Protein AF-A0A6C0E6N5-F1 (afdb_monomer_lite)

Structure (mmCIF, N/CA/C/O backbone):
data_AF-A0A6C0E6N5-F1
#
_entry.id   AF-A0A6C0E6N5-F1
#
loop_
_atom_site.group_PDB
_atom_site.id
_atom_site.type_symbol
_atom_site.label_atom_id
_atom_site.label_alt_id
_atom_site.label_comp_id
_atom_site.label_asym_id
_atom_site.label_entity_id
_atom_site.label_seq_id
_atom_site.pdbx_PDB_ins_code
_atom_site.Cartn_x
_atom_site.Cartn_y
_atom_site.Cartn_z
_atom_site.occupancy
_atom_site.B_iso_or_equiv
_atom_site.auth_seq_id
_atom_site.auth_comp_id
_atom_site.auth_asym_id
_atom_site.auth_atom_id
_atom_site.pdbx_PDB_model_num
ATOM 1 N N . MET A 1 1 ? 7.450 14.467 -13.649 1.00 91.88 1 MET A N 1
ATOM 2 C CA . MET A 1 1 ? 7.592 13.680 -14.887 1.00 91.88 1 MET A CA 1
ATOM 3 C C . MET A 1 1 ? 8.545 12.524 -14.657 1.00 91.88 1 MET A C 1
ATOM 5 O O . MET A 1 1 ? 9.456 12.614 -13.826 1.00 91.88 1 MET A O 1
ATOM 9 N N . GLY A 1 2 ? 8.283 11.429 -15.349 1.00 95.44 2 GLY A N 1
ATOM 10 C CA . GLY A 1 2 ? 9.101 10.236 -15.361 1.00 95.44 2 GLY A CA 1
ATOM 11 C C . GLY A 1 2 ? 9.007 9.515 -16.697 1.00 95.44 2 GLY A C 1
ATOM 12 O O . GLY A 1 2 ? 8.405 10.000 -17.654 1.00 95.44 2 GLY A O 1
ATOM 13 N N . SER A 1 3 ? 9.595 8.329 -16.735 1.00 96.88 3 SER A N 1
ATOM 14 C CA . SER A 1 3 ? 9.685 7.514 -17.940 1.00 96.88 3 SER A CA 1
ATOM 15 C C . SER A 1 3 ? 9.439 6.041 -17.615 1.00 96.88 3 SER A C 1
ATOM 17 O O . SER A 1 3 ? 9.814 5.567 -16.535 1.00 96.88 3 SER A O 1
ATOM 19 N N . ILE A 1 4 ? 8.846 5.315 -18.563 1.00 97.44 4 ILE A N 1
ATOM 20 C CA . ILE A 1 4 ? 8.740 3.854 -18.556 1.00 97.44 4 ILE A CA 1
ATOM 21 C C . ILE A 1 4 ? 9.798 3.297 -19.503 1.00 97.44 4 ILE A C 1
ATOM 23 O O . ILE A 1 4 ? 9.980 3.796 -20.614 1.00 97.44 4 ILE A O 1
ATOM 27 N N . TYR A 1 5 ? 10.510 2.267 -19.065 1.00 97.88 5 TYR A N 1
ATOM 28 C CA . TYR A 1 5 ? 11.611 1.670 -19.808 1.00 97.88 5 TYR A CA 1
ATOM 29 C C . TYR A 1 5 ? 11.515 0.148 -19.831 1.00 97.88 5 TYR A C 1
ATOM 31 O O . TYR A 1 5 ? 10.908 -0.468 -18.952 1.00 97.88 5 TYR A O 1
ATOM 39 N N . LYS A 1 6 ? 12.159 -0.449 -20.831 1.00 98.19 6 LYS A N 1
ATOM 40 C CA . LYS A 1 6 ? 12.291 -1.890 -21.023 1.00 98.19 6 LYS A CA 1
ATOM 41 C C . LYS A 1 6 ? 13.767 -2.269 -21.003 1.00 98.19 6 LYS A C 1
ATOM 43 O O . LYS A 1 6 ? 14.591 -1.592 -21.611 1.00 98.19 6 LYS A O 1
ATOM 48 N N . LEU A 1 7 ? 14.092 -3.350 -20.308 1.00 98.19 7 LEU A N 1
ATOM 49 C CA . LEU A 1 7 ? 15.395 -4.002 -20.366 1.00 98.19 7 LEU A CA 1
ATOM 50 C C . LEU A 1 7 ? 15.213 -5.355 -21.036 1.00 98.19 7 LEU A C 1
ATOM 52 O O . LEU A 1 7 ? 14.330 -6.105 -20.626 1.00 98.19 7 LEU A O 1
ATOM 56 N N . THR A 1 8 ? 16.043 -5.689 -22.016 1.00 98.31 8 THR A N 1
ATOM 57 C CA . THR A 1 8 ? 15.956 -6.967 -22.737 1.00 98.31 8 THR A CA 1
ATOM 58 C C . THR A 1 8 ? 17.277 -7.714 -22.632 1.00 98.31 8 THR A C 1
ATOM 60 O O . THR A 1 8 ? 18.327 -7.142 -22.912 1.00 98.31 8 THR A O 1
ATOM 63 N N . CYS A 1 9 ? 17.227 -8.988 -22.238 1.00 97.94 9 CYS A N 1
ATOM 64 C CA . CYS A 1 9 ? 18.382 -9.886 -22.202 1.00 97.94 9 CYS A CA 1
ATOM 65 C C . CYS A 1 9 ? 17.924 -11.337 -22.389 1.00 97.94 9 CYS A C 1
ATOM 67 O O . CYS A 1 9 ? 16.918 -11.747 -21.805 1.00 97.94 9 CYS A O 1
ATOM 69 N N . ALA A 1 10 ? 18.657 -12.113 -23.194 1.00 95.44 10 ALA A N 1
ATOM 70 C CA . ALA A 1 10 ? 18.389 -13.533 -23.449 1.00 95.44 10 ALA A CA 1
ATOM 71 C C . ALA A 1 10 ? 16.922 -13.833 -23.845 1.00 95.44 10 ALA A C 1
ATOM 73 O O . ALA A 1 10 ? 16.305 -14.769 -23.338 1.00 95.44 10 ALA A O 1
ATOM 74 N N . GLY A 1 11 ? 16.337 -12.996 -24.714 1.00 95.38 11 GLY A N 1
ATOM 75 C CA . GLY A 1 11 ? 14.965 -13.161 -25.219 1.00 95.38 11 GLY A CA 1
ATOM 76 C C . GLY A 1 11 ? 13.849 -12.864 -24.209 1.00 95.38 11 GLY A C 1
ATOM 77 O O . GLY A 1 11 ? 12.680 -13.055 -24.525 1.00 95.38 11 GLY A O 1
ATOM 78 N N . ARG A 1 12 ? 14.194 -12.391 -23.007 1.00 97.25 12 ARG A N 1
ATOM 79 C CA . ARG A 1 12 ? 13.258 -12.009 -21.945 1.00 97.25 12 ARG A CA 1
ATOM 80 C C . ARG A 1 12 ? 13.377 -10.519 -21.655 1.00 97.25 12 ARG A C 1
ATOM 82 O O . ARG A 1 12 ? 14.451 -9.932 -21.813 1.00 97.25 12 ARG A O 1
ATOM 89 N N . SER A 1 13 ? 12.286 -9.919 -21.187 1.00 98.00 13 SER A N 1
ATOM 90 C CA . SER A 1 13 ? 12.241 -8.487 -20.891 1.00 98.00 13 SER A CA 1
ATOM 91 C C . SER A 1 13 ? 11.848 -8.183 -19.445 1.00 98.00 13 SER A C 1
ATOM 93 O O . SER A 1 13 ? 11.200 -8.977 -18.765 1.00 98.00 13 SER A O 1
ATOM 95 N N . TYR A 1 14 ? 12.266 -7.010 -18.979 1.00 97.12 14 TYR A N 1
ATOM 96 C CA . TYR A 1 14 ? 11.851 -6.358 -17.743 1.00 97.12 14 TYR A CA 1
ATOM 97 C C . TYR A 1 14 ? 11.282 -4.988 -18.094 1.00 97.12 14 TYR A C 1
ATOM 99 O O . TYR A 1 14 ? 11.918 -4.249 -18.837 1.00 97.12 14 TYR A O 1
ATOM 107 N N . VAL A 1 15 ? 10.152 -4.611 -17.515 1.00 97.12 15 VAL A N 1
ATOM 108 C CA . VAL A 1 15 ? 9.616 -3.249 -17.595 1.00 97.12 15 VAL A CA 1
ATOM 109 C C . VAL A 1 15 ? 9.767 -2.574 -16.240 1.00 97.12 15 VAL A C 1
ATOM 111 O O . VAL A 1 15 ? 9.485 -3.177 -15.203 1.00 97.12 15 VAL A O 1
ATOM 114 N N . GLY A 1 16 ? 10.220 -1.325 -16.246 1.00 94.94 16 GLY A N 1
ATOM 115 C CA . GLY A 1 16 ? 10.327 -0.511 -15.046 1.00 94.94 16 GLY A CA 1
ATOM 116 C C . GLY A 1 16 ? 9.940 0.940 -15.283 1.00 94.94 16 GLY A C 1
ATOM 117 O O . GLY A 1 16 ? 9.931 1.424 -16.411 1.00 94.94 16 GLY A O 1
ATOM 118 N N . GLN A 1 17 ? 9.695 1.658 -14.195 1.00 95.31 17 GLN A N 1
ATOM 119 C CA . GLN A 1 17 ? 9.532 3.112 -14.200 1.00 95.31 17 GLN A CA 1
ATOM 120 C C . GLN A 1 17 ? 10.690 3.842 -13.504 1.00 95.31 17 GLN A C 1
ATOM 122 O O . GLN A 1 17 ? 11.383 3.310 -12.624 1.00 95.31 17 GLN A O 1
ATOM 127 N N . THR A 1 18 ? 10.861 5.114 -13.844 1.00 94.94 18 THR A N 1
ATOM 128 C CA . THR A 1 18 ? 11.794 6.024 -13.178 1.00 94.94 18 THR A CA 1
ATOM 129 C C . THR A 1 18 ? 11.254 7.450 -13.170 1.00 94.94 18 THR A C 1
ATOM 131 O O . THR A 1 18 ? 10.447 7.815 -14.018 1.00 94.94 18 THR A O 1
ATOM 134 N N . ARG A 1 19 ? 11.714 8.270 -12.220 1.00 94.44 19 ARG A N 1
ATOM 135 C CA . ARG A 1 19 ? 11.522 9.725 -12.284 1.00 94.44 19 ARG A CA 1
ATOM 136 C C . ARG A 1 19 ? 12.659 10.332 -13.091 1.00 94.44 19 ARG A C 1
ATOM 138 O O . ARG A 1 19 ? 13.799 9.882 -12.984 1.00 94.44 19 ARG A O 1
ATOM 145 N N . ASP A 1 20 ? 12.380 11.397 -13.827 1.00 92.81 20 ASP A N 1
ATOM 146 C CA . ASP A 1 20 ? 13.425 12.040 -14.629 1.00 92.81 20 ASP A CA 1
ATOM 147 C C . ASP A 1 20 ? 14.458 12.747 -13.735 1.00 92.81 20 ASP A C 1
ATOM 149 O O . ASP A 1 20 ? 15.635 12.844 -14.089 1.00 92.81 20 ASP A O 1
ATOM 153 N N . THR A 1 21 ? 14.054 13.148 -12.524 1.00 93.50 21 THR A N 1
ATOM 154 C CA . THR A 1 21 ? 14.908 13.806 -11.528 1.00 93.50 21 THR A CA 1
ATOM 155 C C . THR A 1 21 ? 14.827 13.154 -10.142 1.00 93.50 21 THR A C 1
ATOM 157 O O . THR A 1 21 ? 13.811 12.581 -9.738 1.00 93.50 21 THR A O 1
ATOM 160 N N . LYS A 1 22 ? 15.923 13.252 -9.382 1.00 91.81 22 LYS A N 1
ATOM 161 C CA . LYS A 1 22 ? 16.009 12.913 -7.949 1.00 91.81 22 LYS A CA 1
ATOM 162 C C . LYS A 1 22 ? 16.607 14.098 -7.181 1.00 91.81 22 LYS A C 1
ATOM 164 O O . LYS A 1 22 ? 17.256 14.955 -7.770 1.00 91.81 22 LYS A O 1
ATOM 169 N N . MET A 1 23 ? 16.411 14.143 -5.863 1.00 90.69 23 MET A N 1
ATOM 170 C CA . MET A 1 23 ? 16.997 15.171 -4.991 1.00 90.69 23 MET A CA 1
ATOM 171 C C . MET A 1 23 ? 18.250 14.635 -4.295 1.00 90.69 23 MET A C 1
ATOM 173 O O . MET A 1 23 ? 18.218 13.548 -3.720 1.00 90.69 23 MET A O 1
ATOM 177 N N . LYS A 1 24 ? 19.341 15.406 -4.296 1.00 88.81 24 LYS A N 1
ATOM 178 C CA . LYS A 1 24 ? 20.569 15.114 -3.541 1.00 88.81 24 LYS A CA 1
ATOM 179 C C . LYS A 1 24 ? 21.048 16.388 -2.852 1.00 88.81 24 LYS A C 1
ATOM 181 O O . LYS A 1 24 ? 21.322 17.382 -3.515 1.00 88.81 24 LYS A O 1
ATOM 186 N N . GLY A 1 25 ? 21.098 16.381 -1.517 1.00 90.62 25 GLY A N 1
ATOM 187 C CA . GLY A 1 25 ? 21.491 17.560 -0.729 1.00 90.62 25 GLY A CA 1
ATOM 188 C C . GLY A 1 25 ? 20.607 18.790 -0.980 1.00 90.62 25 GLY A C 1
ATOM 189 O O . GLY A 1 25 ? 21.115 19.902 -1.070 1.00 90.62 25 GLY A O 1
ATOM 190 N N . GLY A 1 26 ? 19.302 18.587 -1.188 1.00 92.25 26 GLY A N 1
ATOM 191 C CA . GLY A 1 26 ? 18.353 19.666 -1.488 1.00 92.25 26 GLY A CA 1
ATOM 192 C C . GLY A 1 26 ? 18.392 20.194 -2.927 1.00 92.25 26 GLY A C 1
ATOM 193 O O . GLY A 1 26 ? 17.636 21.106 -3.243 1.00 92.25 26 GLY A O 1
ATOM 194 N N . ARG A 1 27 ? 19.217 19.625 -3.818 1.00 91.50 27 ARG A N 1
ATOM 195 C CA . ARG A 1 27 ? 19.289 20.019 -5.234 1.00 91.50 27 ARG A CA 1
ATOM 196 C C . ARG A 1 27 ? 18.761 18.911 -6.154 1.00 91.50 27 ARG A C 1
ATOM 198 O O . ARG A 1 27 ? 19.109 17.746 -5.929 1.00 91.50 27 ARG A O 1
ATOM 205 N N . PRO A 1 28 ? 17.950 19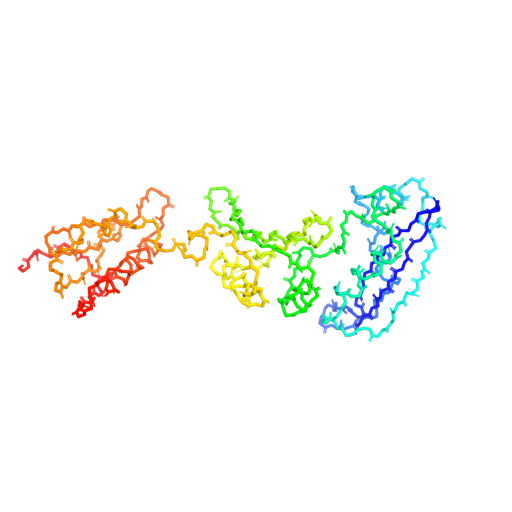.234 -7.177 1.00 93.25 28 PRO A N 1
ATOM 206 C CA . PRO A 1 28 ? 17.532 18.259 -8.175 1.00 93.25 28 PRO A CA 1
ATOM 207 C C . PRO A 1 28 ? 18.709 17.891 -9.085 1.00 93.25 28 PRO A C 1
ATOM 209 O O . PRO A 1 28 ? 19.509 18.748 -9.453 1.00 93.25 28 PRO A O 1
ATOM 212 N N . TYR A 1 29 ? 18.809 16.621 -9.465 1.00 93.75 29 TYR A N 1
ATOM 213 C CA . TYR A 1 29 ? 19.759 16.144 -10.468 1.00 93.75 29 TYR A CA 1
ATOM 214 C C . TYR A 1 29 ? 19.068 15.220 -11.472 1.00 93.75 29 TYR A C 1
ATOM 216 O O . TYR A 1 29 ? 18.091 14.541 -11.134 1.00 93.75 29 TYR A O 1
ATOM 224 N N . ALA A 1 30 ? 19.578 15.214 -12.706 1.00 93.69 30 ALA A N 1
ATOM 225 C CA . ALA A 1 30 ? 19.097 14.345 -13.772 1.00 93.69 30 ALA A CA 1
ATOM 226 C C . ALA A 1 30 ? 19.364 12.881 -13.411 1.00 93.69 30 ALA A C 1
ATOM 228 O O . ALA A 1 30 ? 20.489 12.507 -13.076 1.00 93.69 30 ALA A O 1
ATOM 229 N N . TYR A 1 31 ? 18.317 12.068 -13.451 1.00 94.69 31 TYR A N 1
ATOM 230 C CA . TYR A 1 31 ? 18.369 10.673 -13.049 1.00 94.69 31 TYR A CA 1
ATOM 231 C C . TYR A 1 31 ? 17.895 9.770 -14.189 1.00 94.69 31 TYR A C 1
ATOM 233 O O . TYR A 1 31 ? 18.710 9.069 -14.789 1.00 94.69 31 TYR A O 1
ATOM 241 N N . GLY A 1 32 ? 16.608 9.836 -14.537 1.00 95.19 32 GLY A N 1
ATOM 242 C CA . GLY A 1 32 ? 16.053 9.164 -15.710 1.00 95.19 32 GLY A CA 1
ATOM 243 C C . GLY A 1 32 ? 16.303 7.653 -15.750 1.00 95.19 32 GLY A C 1
ATOM 244 O O . GLY A 1 32 ? 16.461 6.987 -14.719 1.00 95.19 32 GLY A O 1
ATOM 245 N N . ILE A 1 33 ? 16.290 7.101 -16.965 1.00 96.75 33 ILE A N 1
ATOM 246 C CA . ILE A 1 33 ? 16.389 5.654 -17.215 1.00 96.75 33 ILE A CA 1
ATOM 247 C C . ILE A 1 33 ? 17.794 5.145 -16.911 1.00 96.75 33 ILE A C 1
ATOM 249 O O . ILE A 1 33 ? 17.935 4.169 -16.181 1.00 96.75 33 ILE A O 1
ATOM 253 N N . MET A 1 34 ? 18.832 5.841 -17.378 1.00 96.50 34 MET A N 1
ATOM 254 C CA . MET A 1 34 ? 20.218 5.419 -17.146 1.00 96.50 34 MET A CA 1
ATOM 255 C C . MET A 1 34 ? 20.599 5.463 -15.666 1.00 96.50 34 MET A C 1
ATOM 257 O O . MET A 1 34 ? 21.255 4.548 -15.177 1.00 96.50 34 MET A O 1
ATOM 261 N N . GLY A 1 35 ? 20.125 6.463 -14.915 1.00 95.69 35 GLY A N 1
ATOM 262 C CA . GLY A 1 35 ? 20.289 6.476 -13.464 1.00 95.69 35 GLY A CA 1
ATOM 263 C C . GLY A 1 35 ? 19.623 5.268 -12.804 1.00 95.69 35 GLY A C 1
ATOM 264 O O . GLY A 1 35 ? 20.210 4.645 -11.923 1.00 95.69 35 GLY A O 1
ATOM 265 N N . ARG A 1 36 ? 18.423 4.884 -13.261 1.00 95.69 36 ARG A N 1
ATOM 266 C CA . ARG A 1 36 ? 17.712 3.704 -12.746 1.00 95.69 36 ARG A CA 1
ATOM 267 C C . ARG A 1 36 ? 18.359 2.386 -13.130 1.00 95.69 36 ARG A C 1
ATOM 269 O O . ARG A 1 36 ? 18.363 1.472 -12.311 1.00 95.69 36 ARG A O 1
ATOM 276 N N . TRP A 1 37 ? 18.911 2.296 -14.329 1.00 96.50 37 TRP A N 1
ATOM 277 C CA . TRP A 1 37 ? 19.700 1.153 -14.754 1.00 96.50 37 TRP A CA 1
ATOM 278 C C . TRP A 1 37 ? 20.945 0.983 -13.877 1.00 96.50 37 TRP A C 1
ATOM 280 O O . TRP A 1 37 ? 21.159 -0.093 -13.327 1.00 96.50 37 TRP A O 1
ATOM 290 N N . ASN A 1 38 ? 21.686 2.065 -13.625 1.00 95.56 38 ASN A N 1
ATOM 291 C CA . ASN A 1 38 ? 22.855 2.036 -12.742 1.00 95.56 38 ASN A CA 1
ATOM 292 C C . ASN A 1 38 ? 22.500 1.622 -11.302 1.00 95.56 38 ASN A C 1
ATOM 294 O O . ASN A 1 38 ? 23.261 0.887 -10.670 1.00 95.56 38 ASN A O 1
ATOM 298 N N . ASP A 1 39 ? 21.337 2.036 -10.781 1.00 93.94 39 ASP A N 1
ATOM 299 C CA . ASP A 1 39 ? 20.828 1.555 -9.488 1.00 93.94 39 ASP A CA 1
ATOM 300 C C . ASP A 1 39 ? 20.628 0.020 -9.504 1.00 93.94 39 ASP A C 1
ATOM 302 O O . ASP A 1 39 ? 21.022 -0.652 -8.554 1.00 93.94 39 ASP A O 1
ATOM 306 N N . HIS A 1 40 ? 20.063 -0.558 -10.574 1.00 94.31 40 HIS A N 1
ATOM 307 C CA . HIS A 1 40 ? 19.891 -2.019 -10.696 1.00 94.31 40 HIS A CA 1
ATOM 308 C C . HIS A 1 40 ? 21.223 -2.767 -10.772 1.00 94.31 40 HIS A C 1
ATOM 310 O O . HIS A 1 40 ? 21.378 -3.798 -10.120 1.00 94.31 40 HIS A O 1
ATOM 316 N N . VAL A 1 41 ? 22.182 -2.239 -11.536 1.00 95.38 41 VAL A N 1
ATOM 317 C CA . VAL A 1 41 ? 23.513 -2.844 -11.699 1.00 95.38 41 VAL A CA 1
ATOM 318 C C . VAL A 1 41 ? 24.321 -2.775 -10.402 1.00 95.38 41 VAL A C 1
ATOM 320 O O . VAL A 1 41 ? 24.960 -3.748 -10.018 1.00 95.38 41 VAL A O 1
ATOM 323 N N . SER A 1 42 ? 24.285 -1.639 -9.700 1.00 92.19 42 SER A N 1
ATOM 324 C CA . SER A 1 42 ? 25.042 -1.451 -8.453 1.00 92.19 42 SER A CA 1
ATOM 325 C C . SER A 1 42 ? 24.436 -2.185 -7.255 1.00 92.19 42 SER A C 1
ATOM 327 O O . SER A 1 42 ? 25.158 -2.546 -6.328 1.00 92.19 42 SER A O 1
ATOM 329 N N . CYS A 1 43 ? 23.122 -2.421 -7.264 1.00 84.00 43 CYS A N 1
ATOM 330 C CA . CYS A 1 43 ? 22.388 -3.040 -6.164 1.00 84.00 43 CYS A CA 1
ATOM 331 C C . CYS A 1 43 ? 21.734 -4.349 -6.610 1.00 84.00 43 CYS A C 1
ATOM 333 O O . CYS A 1 43 ? 20.508 -4.508 -6.540 1.00 84.00 43 CYS A O 1
ATOM 335 N N . VAL A 1 44 ? 22.553 -5.298 -7.066 1.00 81.19 44 VAL A N 1
ATOM 336 C CA . VAL A 1 44 ? 22.035 -6.592 -7.504 1.00 81.19 44 VAL A CA 1
ATOM 337 C C . VAL A 1 44 ? 21.353 -7.309 -6.339 1.00 81.19 44 VAL A C 1
ATOM 339 O O . VAL A 1 44 ? 21.929 -7.525 -5.275 1.00 81.19 44 VAL A O 1
ATOM 342 N N . SER A 1 45 ? 20.089 -7.666 -6.545 1.00 77.06 45 SER A N 1
ATOM 343 C CA . SER A 1 45 ? 19.226 -8.311 -5.554 1.00 77.06 45 SER A CA 1
ATOM 344 C C . SER A 1 45 ? 18.862 -9.730 -5.994 1.00 77.06 45 SER A C 1
ATOM 346 O O . SER A 1 45 ? 18.969 -10.061 -7.170 1.00 77.06 45 SER A O 1
ATOM 348 N N . GLY A 1 46 ? 18.329 -10.554 -5.083 1.00 80.06 46 GLY A N 1
ATOM 349 C CA . GLY A 1 46 ? 17.736 -11.869 -5.399 1.00 80.06 46 GLY A CA 1
ATOM 350 C C . GLY A 1 46 ? 16.409 -11.792 -6.181 1.00 80.06 46 GLY A C 1
ATOM 351 O O . GLY A 1 46 ? 15.442 -12.509 -5.902 1.00 80.06 46 GLY A O 1
ATOM 352 N N . THR A 1 47 ? 16.291 -10.842 -7.105 1.00 87.69 47 THR A N 1
ATOM 353 C CA . THR A 1 47 ? 15.173 -10.721 -8.046 1.00 87.69 47 THR A CA 1
ATOM 354 C C . THR A 1 47 ? 15.542 -11.371 -9.385 1.00 87.69 47 THR A C 1
ATOM 356 O O . THR A 1 47 ? 16.724 -11.438 -9.679 1.00 87.69 47 THR A O 1
ATOM 359 N N . PRO A 1 48 ? 14.585 -11.846 -10.211 1.00 92.25 48 PRO A N 1
ATOM 360 C CA . PRO A 1 48 ? 14.864 -12.410 -11.528 1.00 92.25 48 PRO A CA 1
ATOM 361 C C . PRO A 1 48 ? 15.734 -11.496 -12.383 1.00 92.25 48 PRO A C 1
ATOM 363 O O . PRO A 1 48 ? 16.691 -11.973 -12.973 1.00 92.25 48 PRO A O 1
ATOM 366 N N . LEU A 1 49 ? 15.453 -10.186 -12.384 1.00 95.06 49 LEU A N 1
ATOM 367 C CA . LEU A 1 49 ? 16.306 -9.210 -13.058 1.00 95.06 49 LEU A CA 1
ATOM 368 C C . LEU A 1 49 ? 17.723 -9.195 -12.466 1.00 95.06 49 LEU A C 1
ATOM 370 O O . LEU A 1 49 ? 18.687 -9.264 -13.214 1.00 95.06 49 LEU A O 1
ATOM 374 N N . GLY A 1 50 ? 17.861 -9.128 -11.138 1.00 95.12 50 GLY A N 1
ATOM 375 C CA . GLY A 1 50 ? 19.175 -9.119 -10.492 1.00 95.12 50 GLY A CA 1
ATOM 376 C C . GLY A 1 50 ? 19.986 -10.395 -10.746 1.00 95.12 50 GLY A C 1
ATOM 377 O O . GLY A 1 50 ? 21.163 -10.314 -11.078 1.00 95.12 50 GLY A O 1
ATOM 378 N N . LEU A 1 51 ? 19.345 -11.562 -10.676 1.00 94.00 51 LEU A N 1
ATOM 379 C CA . LEU A 1 51 ? 19.963 -12.846 -11.011 1.00 94.00 51 LEU A CA 1
ATOM 380 C C . LEU A 1 51 ? 20.396 -12.888 -12.482 1.00 94.00 51 LEU A C 1
ATOM 382 O O . LEU A 1 51 ? 21.509 -13.311 -12.763 1.00 94.00 51 LEU A O 1
ATOM 386 N N . ALA A 1 52 ? 19.577 -12.376 -13.404 1.00 96.31 52 ALA A N 1
ATOM 387 C CA . ALA A 1 52 ? 19.933 -12.301 -14.819 1.00 96.31 52 ALA A CA 1
ATOM 388 C C . ALA A 1 52 ? 21.098 -11.327 -15.088 1.00 96.31 52 ALA A C 1
ATOM 390 O O . ALA A 1 52 ? 21.947 -11.608 -15.928 1.00 96.31 52 ALA A O 1
ATOM 391 N N . ILE A 1 53 ? 21.186 -10.209 -14.354 1.00 97.25 53 ILE A N 1
ATOM 392 C CA . ILE A 1 53 ? 22.347 -9.299 -14.404 1.00 97.25 53 ILE A CA 1
ATOM 393 C C . ILE A 1 53 ? 23.609 -10.005 -13.895 1.00 97.25 53 ILE A C 1
ATOM 395 O O . ILE A 1 53 ? 24.670 -9.858 -14.494 1.00 97.25 53 ILE A O 1
ATOM 399 N N . GLN A 1 54 ? 23.504 -10.780 -12.812 1.00 96.62 54 GLN A N 1
ATOM 400 C CA . GLN A 1 54 ? 24.604 -11.603 -12.294 1.00 96.62 54 GLN A CA 1
ATOM 401 C C . GLN A 1 54 ? 25.045 -12.684 -13.285 1.00 96.62 54 GLN A C 1
ATOM 403 O O . GLN A 1 54 ? 26.239 -12.934 -13.416 1.00 96.62 54 GLN A O 1
ATOM 408 N N . GLU A 1 55 ? 24.092 -13.320 -13.962 1.00 96.75 55 GLU A N 1
ATOM 409 C CA . GLU A 1 55 ? 24.335 -14.435 -14.877 1.00 96.75 55 GLU A CA 1
ATOM 410 C C . GLU A 1 55 ? 24.930 -13.981 -16.215 1.00 96.75 55 GLU A C 1
ATOM 412 O O . GLU A 1 55 ? 25.882 -14.584 -16.704 1.00 96.75 55 GLU A O 1
ATOM 417 N N . HIS A 1 56 ? 24.382 -12.921 -16.814 1.00 96.88 56 HIS A N 1
ATOM 418 C CA . HIS A 1 56 ? 24.740 -12.494 -18.170 1.00 96.88 56 HIS A CA 1
ATOM 419 C C . HIS A 1 56 ? 25.661 -11.268 -18.211 1.00 96.88 56 HIS A C 1
ATOM 421 O O . HIS A 1 56 ? 26.249 -10.976 -19.250 1.00 96.88 56 HIS A O 1
ATOM 427 N N . GLY A 1 57 ? 25.809 -10.560 -17.090 1.00 97.25 57 GLY A N 1
ATOM 428 C CA . GLY A 1 57 ? 26.520 -9.289 -17.017 1.00 97.25 57 GLY A CA 1
ATOM 429 C C . GLY A 1 57 ? 25.670 -8.103 -17.500 1.00 97.25 57 GLY A C 1
ATOM 430 O O . GLY A 1 57 ? 24.750 -8.268 -18.305 1.00 97.25 57 GLY A O 1
ATOM 431 N N . PRO A 1 58 ? 25.957 -6.879 -17.021 1.00 96.94 58 PRO A N 1
ATOM 432 C CA . PRO A 1 58 ? 25.177 -5.690 -17.368 1.00 96.94 58 PRO A CA 1
ATOM 433 C C . PRO A 1 58 ? 25.248 -5.343 -18.863 1.00 96.94 58 PRO A C 1
ATOM 435 O O . PRO A 1 58 ? 24.253 -4.901 -19.429 1.00 96.94 58 PRO A O 1
ATOM 438 N N . ASP A 1 59 ? 26.381 -5.598 -19.518 1.00 97.56 59 ASP A N 1
ATOM 439 C CA . ASP A 1 59 ? 26.584 -5.270 -20.936 1.00 97.56 59 ASP A CA 1
ATOM 440 C C . ASP A 1 59 ? 25.738 -6.142 -21.883 1.00 97.56 59 ASP A C 1
ATOM 442 O O . ASP A 1 59 ? 25.556 -5.801 -23.049 1.00 97.56 59 ASP A O 1
ATOM 446 N N . ALA A 1 60 ? 25.175 -7.250 -21.384 1.00 97.75 60 ALA A N 1
ATOM 447 C CA . ALA A 1 60 ? 24.270 -8.115 -22.140 1.00 97.75 60 ALA A CA 1
ATOM 448 C C . ALA A 1 60 ? 22.822 -7.589 -22.203 1.00 97.75 60 ALA A C 1
ATOM 450 O O . ALA A 1 60 ? 21.971 -8.214 -22.842 1.00 97.75 60 ALA A O 1
ATOM 451 N N . PHE A 1 61 ? 22.513 -6.478 -21.525 1.00 98.19 61 PHE A N 1
ATOM 452 C CA . PHE A 1 61 ? 21.175 -5.892 -21.500 1.00 98.19 61 PHE A CA 1
ATOM 453 C C . PHE A 1 61 ? 21.048 -4.734 -22.489 1.00 98.19 61 PHE A C 1
ATOM 455 O O . PHE A 1 61 ? 21.850 -3.805 -22.504 1.00 98.19 61 PHE A O 1
ATOM 462 N N . THR A 1 62 ? 19.968 -4.746 -23.270 1.00 98.19 62 THR A N 1
ATOM 463 C CA . THR A 1 62 ? 19.537 -3.582 -24.060 1.00 98.19 62 THR A CA 1
ATOM 464 C C . THR A 1 62 ? 18.551 -2.751 -23.247 1.00 98.19 62 THR A C 1
ATOM 466 O O . THR A 1 62 ? 17.616 -3.311 -22.674 1.00 98.19 62 THR A O 1
ATOM 469 N N . VAL A 1 63 ? 18.747 -1.431 -23.203 1.00 97.94 63 VAL A N 1
ATOM 470 C CA . VAL A 1 63 ? 17.887 -0.479 -22.484 1.00 97.94 63 VAL A CA 1
ATOM 471 C C . VAL A 1 63 ? 17.097 0.352 -23.493 1.00 97.94 63 VAL A C 1
ATOM 473 O O . VAL A 1 63 ? 17.684 1.053 -24.312 1.00 97.94 63 VAL A O 1
ATOM 476 N N . GLU A 1 64 ? 15.769 0.298 -23.421 1.00 97.94 64 GLU A N 1
ATOM 477 C CA . GLU A 1 64 ? 14.857 0.987 -24.341 1.00 97.94 64 GLU A CA 1
ATOM 478 C C . GLU A 1 64 ? 13.864 1.863 -23.566 1.00 97.94 64 GLU A C 1
ATOM 480 O O . GLU A 1 64 ? 13.340 1.459 -22.526 1.00 97.94 64 GLU A O 1
ATOM 485 N N . THR A 1 65 ? 13.561 3.053 -24.084 1.00 98.00 65 THR A N 1
ATOM 486 C CA . THR A 1 65 ? 12.471 3.899 -23.574 1.00 98.00 65 THR A CA 1
ATOM 487 C C . THR A 1 65 ? 11.155 3.460 -24.206 1.00 98.00 65 THR A C 1
ATOM 489 O O . THR A 1 65 ? 11.050 3.438 -25.428 1.00 98.00 65 THR A O 1
ATOM 492 N N . LEU A 1 66 ? 10.151 3.144 -23.386 1.00 97.81 66 LEU A N 1
ATOM 493 C CA . LEU A 1 66 ? 8.792 2.843 -23.850 1.00 97.81 66 LEU A CA 1
ATOM 494 C C . LEU A 1 66 ? 7.924 4.104 -23.863 1.00 97.81 66 LEU A C 1
ATOM 496 O O . LEU A 1 66 ? 7.248 4.387 -24.846 1.00 97.81 66 LEU A O 1
ATOM 500 N N . GLU A 1 67 ? 7.988 4.889 -22.787 1.00 97.56 67 GLU A N 1
ATOM 501 C CA . GLU A 1 67 ? 7.304 6.178 -22.663 1.00 97.56 67 GLU A CA 1
ATOM 502 C C . GLU A 1 67 ? 8.189 7.175 -21.918 1.00 97.56 67 GLU A C 1
ATOM 504 O O . GLU A 1 67 ? 8.880 6.811 -20.966 1.00 97.56 67 GLU A O 1
ATOM 509 N N . ALA A 1 68 ? 8.134 8.443 -22.318 1.00 96.50 68 ALA A N 1
ATOM 510 C CA . ALA A 1 68 ? 8.848 9.541 -21.675 1.00 96.50 68 ALA A CA 1
ATOM 511 C C . ALA A 1 68 ? 7.877 10.669 -21.316 1.00 96.50 68 ALA A C 1
ATOM 513 O O . ALA A 1 68 ? 6.854 10.846 -21.974 1.00 96.50 68 ALA A O 1
ATOM 514 N N . GLY A 1 69 ? 8.210 11.454 -20.289 1.00 95.12 69 GLY A N 1
ATOM 515 C CA . GLY A 1 69 ? 7.396 12.602 -19.881 1.00 95.12 69 GLY A CA 1
ATOM 516 C C . GLY A 1 69 ? 6.063 12.224 -19.231 1.00 95.12 69 GLY A C 1
ATOM 517 O O . GLY A 1 69 ? 5.135 13.028 -19.229 1.00 95.12 69 GLY A O 1
ATOM 518 N N . VAL A 1 70 ? 5.958 11.019 -18.670 1.00 93.75 70 VAL A N 1
ATOM 519 C CA . VAL A 1 70 ? 4.753 10.540 -17.987 1.00 93.75 70 VAL A CA 1
ATOM 520 C C . VAL A 1 70 ? 4.586 11.316 -16.671 1.00 93.75 70 VAL A C 1
ATOM 522 O O . VAL A 1 70 ? 5.548 11.396 -15.890 1.00 93.75 70 VAL A O 1
ATOM 525 N N . PRO A 1 71 ? 3.409 11.907 -16.389 1.00 91.94 71 PRO A N 1
ATOM 526 C CA . PRO A 1 71 ? 3.135 12.522 -15.093 1.00 91.94 71 PRO A CA 1
ATOM 527 C C . PRO A 1 71 ? 3.325 11.517 -13.958 1.00 91.94 71 PRO A C 1
ATOM 529 O O . PRO A 1 71 ? 3.130 10.315 -14.130 1.00 91.94 71 PRO A O 1
ATOM 532 N N . GLU A 1 72 ? 3.773 11.991 -12.798 1.00 85.06 72 GLU A N 1
ATOM 533 C CA . GLU A 1 72 ? 4.246 11.085 -11.749 1.00 85.06 72 GLU A CA 1
ATOM 534 C C . GLU A 1 72 ? 3.130 10.172 -11.221 1.00 85.06 72 GLU A C 1
ATOM 536 O O . GLU A 1 72 ? 3.350 8.984 -10.985 1.00 85.06 72 GLU A O 1
ATOM 541 N N . GLU A 1 73 ? 1.932 10.732 -11.116 1.00 80.06 73 GLU A N 1
ATOM 542 C CA . GLU A 1 73 ? 0.677 10.098 -10.733 1.00 80.06 73 GLU A CA 1
ATOM 543 C C . GLU A 1 73 ? 0.254 8.946 -11.663 1.00 80.06 73 GLU A C 1
ATOM 545 O O . GLU A 1 73 ? -0.450 8.033 -11.226 1.00 80.06 73 GLU A O 1
ATOM 550 N N . HIS A 1 74 ? 0.733 8.941 -12.913 1.00 84.88 74 HIS A N 1
ATOM 551 C CA . HIS A 1 74 ? 0.420 7.922 -13.917 1.00 84.88 74 HIS A CA 1
ATOM 552 C C . HIS A 1 74 ? 1.520 6.869 -14.083 1.00 84.88 74 HIS A C 1
ATOM 554 O O . HIS A 1 74 ? 1.302 5.865 -14.757 1.00 84.88 74 HIS A O 1
ATOM 560 N N . LEU A 1 75 ? 2.702 7.042 -13.480 1.00 87.06 75 LEU A N 1
ATOM 561 C CA . LEU A 1 75 ? 3.822 6.123 -13.718 1.00 87.06 75 LEU A CA 1
ATOM 562 C C . LEU A 1 75 ? 3.513 4.676 -13.305 1.00 87.06 75 LEU A C 1
ATOM 564 O O . LEU A 1 75 ? 3.903 3.748 -14.010 1.00 87.06 75 LEU A O 1
ATOM 568 N N . ASP A 1 76 ? 2.811 4.484 -12.186 1.00 82.75 76 ASP A N 1
ATOM 569 C CA . ASP A 1 76 ? 2.424 3.152 -11.703 1.00 82.75 76 ASP A CA 1
ATOM 570 C C . ASP A 1 76 ? 1.459 2.460 -12.689 1.00 82.75 76 ASP A C 1
ATOM 572 O O . ASP A 1 76 ? 1.607 1.273 -12.981 1.00 82.75 76 ASP A O 1
ATOM 576 N N . GLU A 1 77 ? 0.502 3.213 -13.239 1.00 82.44 77 GLU A N 1
ATOM 577 C CA . GLU A 1 77 ? -0.478 2.731 -14.218 1.00 82.44 77 GLU A CA 1
ATOM 578 C C . GLU A 1 77 ? 0.194 2.354 -15.545 1.00 82.44 77 GLU A C 1
ATOM 580 O O . GLU A 1 77 ? -0.027 1.263 -16.077 1.00 82.44 77 GLU A O 1
ATOM 585 N N . ARG A 1 78 ? 1.062 3.233 -16.064 1.00 92.25 78 ARG A N 1
ATOM 586 C CA . ARG A 1 78 ? 1.771 2.998 -17.330 1.00 92.25 78 ARG A CA 1
ATOM 587 C C . ARG A 1 78 ? 2.754 1.832 -17.220 1.00 92.25 78 ARG A C 1
ATOM 589 O O . ARG A 1 78 ? 2.834 1.024 -18.140 1.00 92.25 78 ARG A O 1
ATOM 596 N N . GLU A 1 79 ? 3.457 1.684 -16.093 1.00 93.31 79 GLU A N 1
ATOM 597 C CA . GLU A 1 79 ? 4.313 0.515 -15.835 1.00 93.31 79 GLU A CA 1
ATOM 598 C C . GLU A 1 79 ? 3.501 -0.789 -15.898 1.00 93.31 79 GLU A C 1
ATOM 600 O O . GLU A 1 79 ? 3.903 -1.733 -16.580 1.00 93.31 79 GLU A O 1
ATOM 605 N N . ALA A 1 80 ? 2.335 -0.828 -15.242 1.00 84.62 80 ALA A N 1
ATOM 606 C CA . ALA A 1 80 ? 1.473 -2.007 -15.230 1.00 84.62 80 ALA A CA 1
ATOM 607 C C . ALA A 1 80 ? 0.914 -2.350 -16.618 1.00 84.62 80 ALA A C 1
ATOM 609 O O . ALA A 1 80 ? 0.883 -3.526 -16.995 1.00 84.62 80 ALA A O 1
ATOM 610 N N . HIS A 1 81 ? 0.515 -1.333 -17.387 1.00 89.31 81 HIS A N 1
ATOM 611 C CA . HIS A 1 81 ? 0.079 -1.495 -18.771 1.00 89.31 81 HIS A CA 1
ATOM 612 C C . HIS A 1 81 ? 1.153 -2.190 -19.620 1.00 89.31 81 HIS A C 1
ATOM 614 O O . HIS A 1 81 ? 0.868 -3.222 -20.222 1.00 89.31 81 HIS A O 1
ATOM 620 N N . TRP A 1 82 ? 2.397 -1.703 -19.600 1.00 95.88 82 TRP A N 1
ATOM 621 C CA . TRP A 1 82 ? 3.481 -2.286 -20.399 1.00 95.88 82 TRP A CA 1
ATOM 622 C C . TRP A 1 82 ? 3.935 -3.666 -19.928 1.00 95.88 82 TRP A C 1
ATOM 624 O O . TRP A 1 82 ? 4.292 -4.494 -20.763 1.00 95.88 82 TRP A O 1
ATOM 634 N N . ILE A 1 83 ? 3.912 -3.947 -18.620 1.00 93.62 83 ILE A N 1
ATOM 635 C CA . ILE A 1 83 ? 4.193 -5.302 -18.114 1.00 93.62 83 ILE A CA 1
ATOM 636 C C . ILE A 1 83 ? 3.186 -6.307 -18.686 1.00 93.62 83 ILE A C 1
ATOM 638 O O . ILE A 1 83 ? 3.571 -7.417 -19.059 1.00 93.62 83 ILE A O 1
ATOM 642 N N . ALA A 1 84 ? 1.905 -5.927 -18.742 1.00 86.88 84 ALA A N 1
ATOM 643 C CA . ALA A 1 84 ? 0.851 -6.768 -19.296 1.00 86.88 84 ALA A CA 1
ATOM 644 C C . ALA A 1 84 ? 0.976 -6.906 -20.820 1.00 86.88 84 ALA A C 1
ATOM 646 O O . ALA A 1 84 ? 0.981 -8.028 -21.317 1.00 86.88 84 ALA A O 1
ATOM 647 N N . GLU A 1 85 ? 1.135 -5.786 -21.529 1.00 94.31 85 GLU A N 1
ATOM 648 C CA . GLU A 1 85 ? 1.242 -5.737 -22.994 1.00 94.31 85 GLU A CA 1
ATOM 649 C C . GLU A 1 85 ? 2.418 -6.574 -23.516 1.00 94.31 85 GLU A C 1
ATOM 651 O O . GLU A 1 85 ? 2.293 -7.312 -24.488 1.00 94.31 85 GLU A O 1
ATOM 656 N N . LEU A 1 86 ? 3.566 -6.507 -22.836 1.00 96.00 86 LEU A N 1
ATOM 657 C CA . LEU A 1 86 ? 4.795 -7.188 -23.249 1.00 96.00 86 LEU A CA 1
ATOM 658 C C . LEU A 1 86 ? 4.994 -8.556 -22.576 1.00 96.00 86 LEU A C 1
ATOM 660 O O . LEU A 1 86 ? 6.033 -9.183 -22.775 1.00 96.00 86 LEU A O 1
ATOM 664 N N . ASN A 1 87 ? 4.031 -9.008 -21.764 1.00 94.06 87 ASN A N 1
ATOM 665 C CA . ASN A 1 87 ? 4.075 -10.265 -21.012 1.00 94.06 87 ASN A CA 1
ATOM 666 C C . ASN A 1 87 ? 5.413 -10.495 -20.275 1.00 94.06 87 ASN A C 1
ATOM 668 O O . ASN A 1 87 ? 6.035 -11.554 -20.370 1.00 94.06 87 ASN A O 1
ATOM 672 N N . THR A 1 88 ? 5.891 -9.492 -19.532 1.00 96.00 88 THR A N 1
ATOM 673 C CA . THR A 1 88 ? 7.229 -9.544 -18.911 1.00 96.00 88 THR A CA 1
ATOM 674 C C . THR A 1 88 ? 7.258 -10.193 -17.529 1.00 96.00 88 THR A C 1
ATOM 676 O O . THR A 1 88 ? 8.276 -10.133 -16.834 1.00 96.00 88 THR A O 1
ATOM 679 N N . LEU A 1 89 ? 6.160 -10.816 -17.097 1.00 91.88 89 LEU A N 1
ATOM 680 C CA . LEU A 1 89 ? 6.104 -11.546 -15.833 1.00 91.88 89 LEU A CA 1
ATOM 681 C C . LEU A 1 89 ? 6.881 -12.857 -15.912 1.00 91.88 89 LEU A C 1
ATOM 683 O O . LEU A 1 89 ? 6.867 -13.530 -16.936 1.00 91.88 89 LEU A O 1
ATOM 687 N N . VAL A 1 90 ? 7.501 -13.273 -14.809 1.00 80.88 90 VAL A N 1
ATOM 688 C CA . VAL A 1 90 ? 8.027 -14.643 -14.675 1.00 80.88 90 VAL A CA 1
ATOM 689 C C . VAL A 1 90 ? 6.882 -15.647 -14.916 1.00 80.88 90 VAL A C 1
ATOM 691 O O . VAL A 1 90 ? 5.833 -15.496 -14.287 1.00 80.88 90 VAL A O 1
ATOM 694 N N . PRO A 1 91 ? 7.056 -16.671 -15.782 1.00 89.88 91 PRO A N 1
ATOM 695 C CA . PRO A 1 91 ? 8.320 -17.143 -16.370 1.00 89.88 91 PRO A CA 1
ATOM 696 C C . PRO A 1 91 ? 8.731 -16.508 -17.713 1.00 89.88 91 PRO A C 1
ATOM 698 O O . PRO A 1 91 ? 9.842 -16.757 -18.176 1.00 89.88 91 PRO A O 1
ATOM 701 N N . HIS A 1 92 ? 7.872 -15.706 -18.338 1.00 90.56 92 HIS A N 1
ATOM 702 C CA . HIS A 1 92 ? 8.080 -15.134 -19.675 1.00 90.56 92 HIS A CA 1
ATOM 703 C C . HIS A 1 92 ? 9.023 -13.919 -19.698 1.00 90.56 92 HIS A C 1
ATOM 705 O O . HIS A 1 92 ? 9.655 -13.645 -20.715 1.00 90.56 92 HIS A O 1
ATOM 711 N N . GLY A 1 93 ? 9.188 -13.227 -18.570 1.00 94.94 93 GLY A N 1
ATOM 712 C CA . GLY A 1 93 ? 10.146 -12.138 -18.400 1.00 94.94 93 GLY A CA 1
ATOM 713 C C . GLY A 1 93 ? 10.735 -12.068 -16.992 1.00 94.94 93 GLY A C 1
ATOM 714 O O . GLY A 1 93 ? 10.766 -13.056 -16.257 1.00 94.94 93 GLY A O 1
ATOM 715 N N . TYR A 1 94 ? 11.239 -10.892 -16.619 1.00 95.06 94 TYR A N 1
ATOM 716 C CA . TYR A 1 94 ? 11.954 -10.667 -15.359 1.00 95.06 94 TYR A CA 1
ATOM 717 C C . TYR A 1 94 ? 11.139 -9.908 -14.296 1.00 95.06 94 TYR A C 1
ATOM 719 O O . TYR A 1 94 ? 11.596 -9.768 -13.155 1.00 95.06 94 TYR A O 1
ATOM 727 N N . ASN A 1 95 ? 9.940 -9.411 -14.614 1.00 93.56 95 ASN A N 1
ATOM 728 C CA . ASN A 1 95 ? 9.059 -8.797 -13.620 1.00 93.56 95 ASN A CA 1
ATOM 729 C C . ASN A 1 95 ? 8.488 -9.880 -12.690 1.00 93.56 95 ASN A C 1
ATOM 731 O O . ASN A 1 95 ? 7.878 -10.848 -13.133 1.00 93.56 95 ASN A O 1
ATOM 735 N N . LYS A 1 96 ? 8.640 -9.719 -11.368 1.00 83.81 96 LYS A N 1
ATOM 736 C CA . LYS A 1 96 ? 7.988 -10.620 -10.391 1.00 83.81 96 LYS A CA 1
ATOM 737 C C . LYS A 1 96 ? 6.485 -10.376 -10.274 1.00 83.81 96 LYS A C 1
ATOM 739 O O . LYS A 1 96 ? 5.753 -11.252 -9.834 1.00 83.81 96 LYS A O 1
ATOM 744 N N . MET A 1 97 ? 6.058 -9.146 -10.534 1.00 77.12 97 MET A N 1
ATOM 745 C CA . MET A 1 97 ? 4.714 -8.659 -10.252 1.00 77.12 97 MET A CA 1
ATOM 746 C C . MET A 1 97 ? 4.295 -7.683 -11.345 1.00 77.12 97 MET A C 1
ATOM 748 O O . MET A 1 97 ? 5.148 -7.036 -11.953 1.00 77.12 97 MET A O 1
ATOM 752 N N . ARG A 1 98 ? 2.977 -7.555 -11.547 1.00 68.38 98 ARG A N 1
ATOM 753 C CA . ARG A 1 98 ? 2.369 -6.627 -12.518 1.00 68.38 98 ARG A CA 1
ATOM 754 C C . ARG A 1 98 ? 2.628 -5.153 -12.186 1.00 68.38 98 ARG A C 1
ATOM 756 O O . ARG A 1 98 ? 2.339 -4.303 -13.009 1.00 68.38 98 ARG A O 1
ATOM 763 N N . HIS A 1 99 ? 3.183 -4.849 -11.010 1.00 62.66 99 HIS A N 1
ATOM 764 C CA . HIS A 1 99 ? 3.595 -3.499 -10.636 1.00 62.66 99 HIS A CA 1
ATOM 765 C C . HIS A 1 99 ? 4.857 -3.516 -9.757 1.00 62.66 99 HIS A C 1
ATOM 767 O O . HIS A 1 99 ? 5.042 -4.425 -8.940 1.00 62.66 99 HIS A O 1
ATOM 773 N N . GLY A 1 100 ? 5.734 -2.516 -9.909 1.00 46.97 100 GLY A N 1
ATOM 774 C CA . GLY A 1 100 ? 7.014 -2.445 -9.194 1.00 46.97 100 GLY A CA 1
ATOM 775 C C . GLY A 1 100 ? 6.928 -1.921 -7.755 1.00 46.97 100 GLY A C 1
ATOM 776 O O . GLY A 1 100 ? 7.893 -2.038 -6.994 1.00 46.97 100 GLY A O 1
ATOM 777 N N . ARG A 1 101 ? 5.794 -1.335 -7.353 1.00 51.75 101 ARG A N 1
ATOM 778 C CA . ARG A 1 101 ? 5.652 -0.626 -6.074 1.00 51.75 101 ARG A CA 1
ATOM 779 C C . ARG A 1 101 ? 4.429 -1.068 -5.286 1.00 51.75 101 ARG A C 1
ATOM 781 O O . ARG A 1 101 ? 3.442 -0.349 -5.270 1.00 51.75 101 ARG A O 1
ATOM 788 N N . CYS A 1 102 ? 4.519 -2.135 -4.483 1.00 44.09 102 CYS A N 1
ATOM 789 C CA . CYS A 1 102 ? 3.525 -2.366 -3.409 1.00 44.09 102 CYS A CA 1
ATOM 790 C C . CYS A 1 102 ? 3.371 -1.150 -2.464 1.00 44.09 102 CYS A C 1
ATOM 792 O O . CYS A 1 102 ? 2.401 -1.082 -1.713 1.00 44.09 102 CYS A O 1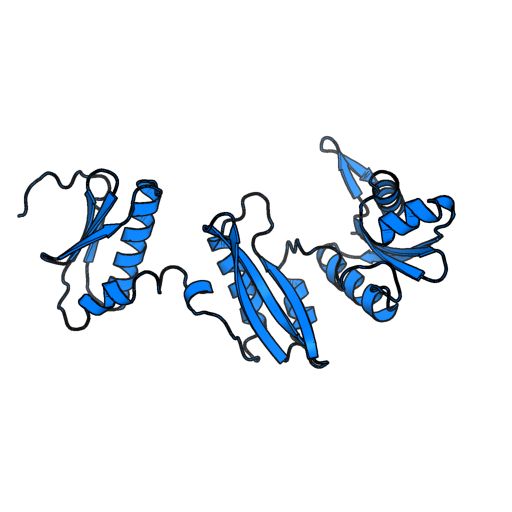
ATOM 794 N N . ARG A 1 103 ? 4.313 -0.193 -2.528 1.00 43.22 103 ARG A N 1
ATOM 795 C CA . ARG A 1 103 ? 4.275 1.136 -1.914 1.00 43.22 103 ARG A CA 1
ATOM 796 C C . ARG A 1 103 ? 3.472 2.108 -2.776 1.00 43.22 103 ARG A C 1
ATOM 798 O O . ARG A 1 103 ? 4.050 2.975 -3.429 1.00 43.22 103 ARG A O 1
ATOM 805 N N . HIS A 1 104 ? 2.158 1.974 -2.763 1.00 46.16 104 HIS A N 1
ATOM 806 C CA . HIS A 1 104 ? 1.291 2.976 -3.367 1.00 46.16 104 HIS A CA 1
ATOM 807 C C . HIS A 1 104 ? 1.205 4.198 -2.453 1.00 46.16 104 HIS A C 1
ATOM 809 O O . HIS A 1 104 ? 0.958 4.067 -1.253 1.00 46.16 104 HIS A O 1
ATOM 815 N N . ARG A 1 105 ? 1.505 5.375 -3.012 1.00 42.66 105 ARG A N 1
ATOM 816 C CA . ARG A 1 105 ? 1.457 6.659 -2.296 1.00 42.66 105 ARG A CA 1
ATOM 817 C C . ARG A 1 105 ? 0.157 7.424 -2.529 1.00 42.66 105 ARG A C 1
ATOM 819 O O . ARG A 1 105 ? -0.205 8.183 -1.644 1.00 42.66 105 ARG A O 1
ATOM 826 N N . ASP A 1 106 ? -0.549 7.155 -3.627 1.00 47.09 106 ASP A N 1
ATOM 827 C CA . ASP A 1 106 ? -1.865 7.727 -3.914 1.00 47.09 106 ASP A CA 1
ATOM 828 C C . ASP A 1 106 ? -2.847 6.636 -4.342 1.00 47.09 106 ASP A C 1
ATOM 830 O O . ASP A 1 106 ? -2.550 5.787 -5.183 1.00 47.09 106 ASP A O 1
ATOM 834 N N . THR A 1 107 ? -4.014 6.634 -3.708 1.00 51.84 107 THR A N 1
ATOM 835 C CA . THR A 1 107 ? -5.088 5.650 -3.890 1.00 51.84 107 THR A CA 1
ATOM 836 C C . THR A 1 107 ? -5.920 5.885 -5.149 1.00 51.84 107 THR A C 1
ATOM 838 O O . THR A 1 107 ? -6.561 4.951 -5.623 1.00 51.84 107 THR A O 1
ATOM 841 N N . SER A 1 108 ? -5.890 7.099 -5.700 1.00 53.19 108 SER A N 1
ATOM 842 C CA . SER A 1 108 ? -6.811 7.586 -6.733 1.00 53.19 108 SER A CA 1
ATOM 843 C C . SER A 1 108 ? -6.575 7.014 -8.135 1.00 53.19 108 SER A C 1
ATOM 845 O O . SER A 1 108 ? -7.544 6.777 -8.850 1.00 53.19 108 SER A O 1
ATOM 847 N N . SER A 1 109 ? -5.331 6.745 -8.549 1.00 64.94 109 SER A N 1
ATOM 848 C CA . SER A 1 109 ? -5.067 6.178 -9.887 1.00 64.94 109 SER A CA 1
ATOM 849 C C . SER A 1 109 ? -5.282 4.662 -9.953 1.00 64.94 109 SER A C 1
ATOM 851 O O . SER A 1 109 ? -5.635 4.116 -10.997 1.00 64.94 109 SER A O 1
ATOM 853 N N . LEU A 1 110 ? -5.131 3.961 -8.828 1.00 71.25 110 LEU A N 1
ATOM 854 C CA . LEU A 1 110 ? -5.259 2.501 -8.783 1.00 71.25 110 LEU A CA 1
ATOM 855 C C . LEU A 1 110 ? -6.703 2.041 -8.817 1.00 71.25 110 LEU A C 1
ATOM 857 O O . LEU A 1 110 ? -7.012 1.061 -9.491 1.00 71.25 110 LEU A O 1
ATOM 861 N N . SER A 1 111 ? -7.577 2.714 -8.071 1.00 77.12 111 SER A N 1
ATOM 862 C CA . SER A 1 111 ? -8.995 2.383 -8.076 1.00 77.12 111 SER A CA 1
ATOM 863 C C . SER A 1 111 ? -9.566 2.552 -9.479 1.00 77.12 111 SER A C 1
ATOM 865 O O . SER A 1 111 ? -10.175 1.620 -9.982 1.00 77.12 111 SER A O 1
ATOM 867 N N . ALA A 1 112 ? -9.254 3.656 -10.164 1.00 75.81 112 ALA A N 1
ATOM 868 C CA . ALA A 1 112 ? -9.662 3.882 -11.550 1.00 75.81 112 ALA A CA 1
ATOM 869 C C . ALA A 1 112 ? -9.159 2.790 -12.516 1.00 75.81 112 ALA A C 1
ATOM 871 O O . ALA A 1 112 ? -9.887 2.379 -13.417 1.00 75.81 112 ALA A O 1
ATOM 872 N N . PHE A 1 113 ? -7.937 2.282 -12.317 1.00 78.50 113 PHE A N 1
ATOM 873 C CA . PHE A 1 113 ? -7.372 1.225 -13.159 1.00 78.50 113 PHE A CA 1
ATOM 874 C C . PHE A 1 113 ? -8.010 -0.153 -12.919 1.00 78.50 113 PHE A C 1
ATOM 876 O O . PHE A 1 113 ? -8.246 -0.903 -13.870 1.00 78.50 113 PHE A O 1
ATOM 883 N N . TYR A 1 114 ? -8.258 -0.512 -11.655 1.00 85.94 114 TYR A N 1
ATOM 884 C CA . TYR A 1 114 ? -8.754 -1.842 -11.292 1.00 85.94 114 TYR A CA 1
ATOM 885 C C . TYR A 1 114 ? -10.278 -1.940 -11.252 1.00 85.94 114 TYR A C 1
ATOM 887 O O . TYR A 1 114 ? -10.804 -3.014 -11.541 1.00 85.94 114 TYR A O 1
ATOM 895 N N . ALA A 1 115 ? -10.996 -0.867 -10.914 1.00 86.44 115 ALA A N 1
ATOM 896 C CA . ALA A 1 115 ? -12.452 -0.879 -10.759 1.00 86.44 115 ALA A CA 1
ATOM 897 C C . ALA A 1 115 ? -13.191 -1.441 -11.985 1.00 86.44 115 ALA A C 1
ATOM 899 O O . ALA A 1 115 ? -14.050 -2.296 -11.781 1.00 86.44 115 ALA A O 1
ATOM 900 N N . PRO A 1 116 ? -12.828 -1.103 -13.243 1.00 88.62 116 PRO A N 1
ATOM 901 C CA . PRO A 1 116 ? -13.530 -1.633 -14.411 1.00 88.62 116 PRO A CA 1
ATOM 902 C C . PRO A 1 116 ? -13.396 -3.148 -14.603 1.00 88.62 116 PRO A C 1
ATOM 904 O O . PRO A 1 116 ? -14.198 -3.725 -15.321 1.00 88.62 116 PRO A O 1
ATOM 907 N N . ARG A 1 117 ? -12.369 -3.780 -14.016 1.00 90.69 117 ARG A N 1
ATOM 908 C CA . ARG A 1 117 ? -12.026 -5.200 -14.227 1.00 90.69 117 ARG A CA 1
ATOM 909 C C . ARG A 1 117 ? -12.190 -6.050 -12.974 1.00 90.69 117 ARG A C 1
ATOM 911 O O . ARG A 1 117 ? -11.919 -7.248 -13.008 1.00 90.69 117 ARG A O 1
ATOM 918 N N . THR A 1 118 ? -12.550 -5.435 -11.853 1.00 93.56 118 THR A N 1
ATOM 919 C CA . THR A 1 118 ? -12.645 -6.120 -10.565 1.00 93.56 118 THR A CA 1
ATOM 920 C C . THR A 1 118 ? -14.055 -6.665 -10.393 1.00 93.56 118 THR A C 1
ATOM 922 O O . THR A 1 118 ? -15.025 -5.946 -10.579 1.00 93.56 118 THR A O 1
ATOM 925 N N . THR A 1 119 ? -14.169 -7.936 -10.026 1.00 95.94 119 THR A N 1
ATOM 926 C CA . THR A 1 119 ? -15.436 -8.648 -9.799 1.00 95.94 119 THR A CA 1
ATOM 927 C C . THR A 1 119 ? -15.702 -8.919 -8.320 1.00 95.94 119 THR A C 1
ATOM 929 O O . THR A 1 119 ? -16.821 -9.256 -7.945 1.00 95.94 119 THR A O 1
ATOM 932 N N . GLY A 1 120 ? -14.695 -8.744 -7.463 1.00 94.88 120 GLY A N 1
ATOM 933 C CA . GLY A 1 120 ? -14.825 -8.874 -6.019 1.00 94.88 120 GLY A CA 1
ATOM 934 C C . GLY A 1 120 ? -13.602 -8.335 -5.292 1.00 94.88 120 GLY A C 1
ATOM 935 O O . GLY A 1 120 ? -12.499 -8.288 -5.841 1.00 94.88 120 GLY A O 1
ATOM 936 N N . VAL A 1 121 ? -13.798 -7.923 -4.043 1.00 95.62 121 VAL A N 1
ATOM 937 C CA . VAL A 1 121 ? -12.720 -7.422 -3.190 1.00 95.62 121 VAL A CA 1
ATOM 938 C C . VAL A 1 121 ? -12.713 -8.164 -1.868 1.00 95.62 121 VAL A C 1
ATOM 940 O O . VAL A 1 121 ? -13.755 -8.354 -1.255 1.00 95.62 121 VAL A O 1
ATOM 943 N N . ARG A 1 122 ? -11.530 -8.547 -1.390 1.00 94.94 122 ARG A N 1
ATOM 944 C CA . ARG A 1 122 ? -11.343 -9.201 -0.095 1.00 94.94 122 ARG A CA 1
ATOM 945 C C . ARG A 1 122 ? -10.294 -8.487 0.743 1.00 94.94 122 ARG A C 1
ATOM 947 O O . ARG A 1 122 ? -9.164 -8.297 0.296 1.00 94.94 122 ARG A O 1
ATOM 954 N N . LEU A 1 123 ? -10.629 -8.135 1.982 1.00 93.50 123 LEU A N 1
ATOM 955 C CA . LEU A 1 123 ? -9.701 -7.461 2.893 1.00 93.50 123 LEU A CA 1
ATOM 956 C C . LEU A 1 123 ? -9.050 -8.417 3.884 1.00 93.50 123 LEU A C 1
ATOM 958 O O . LEU A 1 123 ? -9.690 -9.286 4.475 1.00 93.50 123 LEU A O 1
ATOM 962 N N . ARG A 1 124 ? -7.756 -8.209 4.135 1.00 93.44 124 ARG A N 1
ATOM 963 C CA . ARG A 1 124 ? -7.000 -8.917 5.172 1.00 93.44 124 ARG A CA 1
ATOM 964 C C . ARG A 1 124 ? -6.150 -7.950 5.983 1.00 93.44 124 ARG A C 1
ATOM 966 O O . ARG A 1 124 ? -5.327 -7.218 5.441 1.00 93.44 124 ARG A O 1
ATOM 973 N N . GLN A 1 125 ? -6.304 -8.007 7.302 1.00 92.81 125 GLN A N 1
ATOM 974 C CA . GLN A 1 125 ? -5.404 -7.352 8.244 1.00 92.81 125 GLN A CA 1
ATOM 975 C C . GLN A 1 125 ? -4.125 -8.176 8.392 1.00 92.81 125 GLN A C 1
ATOM 977 O O . GLN A 1 125 ? -4.171 -9.378 8.656 1.00 92.81 125 GLN A O 1
ATOM 982 N N . ILE A 1 126 ? -2.981 -7.508 8.296 1.00 92.00 126 ILE A N 1
ATOM 983 C CA . ILE A 1 126 ? -1.667 -8.112 8.497 1.00 92.00 126 ILE A CA 1
ATOM 984 C C . ILE A 1 126 ? -1.087 -7.596 9.803 1.00 92.00 126 ILE A C 1
ATOM 986 O O . ILE A 1 126 ? -0.984 -6.387 10.028 1.00 92.00 126 ILE A O 1
ATOM 990 N N . LYS A 1 127 ? -0.705 -8.532 10.671 1.00 87.12 127 LYS A N 1
ATOM 991 C CA . LYS A 1 127 ? -0.141 -8.243 11.987 1.00 87.12 127 LYS A CA 1
ATOM 992 C C . LYS A 1 127 ? 1.374 -8.389 11.958 1.00 87.12 127 LYS A C 1
ATOM 994 O O . LYS A 1 127 ? 1.900 -9.334 11.377 1.00 87.12 127 LYS A O 1
ATOM 999 N N . ARG A 1 128 ? 2.073 -7.494 12.649 1.00 79.25 128 ARG A N 1
ATOM 1000 C CA . ARG A 1 128 ? 3.508 -7.579 12.922 1.00 79.25 128 ARG A CA 1
ATOM 1001 C C . ARG A 1 128 ? 3.690 -7.693 14.431 1.00 79.25 128 ARG A C 1
ATOM 1003 O O . ARG A 1 128 ? 3.227 -6.833 15.170 1.00 79.25 128 ARG A O 1
ATOM 1010 N N . HIS A 1 129 ? 4.300 -8.785 14.891 1.00 80.12 129 HIS A N 1
ATOM 1011 C CA . HIS A 1 129 ? 4.417 -9.106 16.325 1.00 80.12 129 HIS A CA 1
ATOM 1012 C C . HIS A 1 129 ? 3.066 -9.072 17.072 1.00 80.12 129 HIS A C 1
ATOM 1014 O O . HIS A 1 129 ? 2.966 -8.565 18.182 1.00 80.12 129 HIS A O 1
ATOM 1020 N N . GLY A 1 130 ? 1.999 -9.571 16.435 1.00 73.25 130 GLY A N 1
ATOM 1021 C CA . GLY A 1 130 ? 0.647 -9.598 17.012 1.00 73.25 130 GLY A CA 1
ATOM 1022 C C . GLY A 1 130 ? -0.122 -8.273 16.941 1.00 73.25 130 GLY A C 1
ATOM 1023 O O . GLY A 1 130 ? -1.331 -8.274 17.166 1.00 73.25 130 GLY A O 1
ATOM 1024 N N . VAL A 1 131 ? 0.528 -7.171 16.556 1.00 73.69 131 VAL A N 1
ATOM 1025 C CA . VAL A 1 131 ? -0.100 -5.851 16.420 1.00 73.69 131 VAL A CA 1
ATOM 1026 C C . VAL A 1 131 ? -0.518 -5.619 14.965 1.00 73.69 131 VAL A C 1
ATOM 1028 O O . VAL A 1 131 ? 0.297 -5.840 14.066 1.00 73.69 131 VAL A O 1
ATOM 1031 N N . PRO A 1 132 ? -1.762 -5.190 14.692 1.00 83.62 132 PRO A N 1
ATOM 1032 C CA . PRO A 1 132 ? -2.181 -4.762 13.361 1.00 83.62 132 PRO A CA 1
ATOM 1033 C C . PRO A 1 132 ? -1.231 -3.729 12.759 1.00 83.62 132 PRO A C 1
ATOM 1035 O O . PRO A 1 132 ? -0.887 -2.744 13.409 1.00 83.62 132 PRO A O 1
ATOM 1038 N N . HIS A 1 133 ? -0.792 -3.967 11.526 1.00 83.44 133 HIS A N 1
ATOM 1039 C CA . HIS A 1 133 ? 0.223 -3.143 10.878 1.00 83.44 133 HIS A CA 1
ATOM 1040 C C . HIS A 1 133 ? -0.193 -2.697 9.479 1.00 83.44 133 HIS A C 1
ATOM 1042 O O . HIS A 1 133 ? -0.183 -1.502 9.208 1.00 83.44 133 HIS A O 1
ATOM 1048 N N . LEU A 1 134 ? -0.601 -3.635 8.618 1.00 90.88 134 LEU A N 1
ATOM 1049 C CA . LEU A 1 134 ? -0.978 -3.355 7.229 1.00 90.88 134 LEU A CA 1
ATOM 1050 C C . LEU A 1 134 ? -2.383 -3.868 6.934 1.00 90.88 134 LEU A C 1
ATOM 1052 O O . LEU A 1 134 ? -2.905 -4.737 7.639 1.00 90.88 134 LEU A O 1
ATOM 1056 N N . ILE A 1 135 ? -2.946 -3.381 5.834 1.00 91.69 135 ILE A N 1
ATOM 1057 C CA . ILE A 1 135 ? -4.146 -3.952 5.225 1.00 91.69 135 ILE A CA 1
ATOM 1058 C C . ILE A 1 135 ? -3.811 -4.345 3.801 1.00 91.69 135 ILE A C 1
ATOM 1060 O O . ILE A 1 135 ? -3.229 -3.561 3.052 1.00 91.69 135 ILE A O 1
ATOM 1064 N N . TYR A 1 136 ? -4.173 -5.566 3.439 1.00 93.62 136 TYR A N 1
ATOM 1065 C CA . TYR A 1 136 ? -4.154 -6.036 2.065 1.00 93.62 136 TYR A CA 1
ATOM 1066 C C . TYR A 1 136 ? -5.584 -6.045 1.532 1.00 93.62 136 TYR A C 1
ATOM 1068 O O . TYR A 1 136 ? -6.467 -6.615 2.174 1.00 93.62 136 TYR A O 1
ATOM 1076 N N . ALA A 1 137 ? -5.793 -5.441 0.365 1.00 92.88 137 ALA A N 1
ATOM 1077 C CA . ALA A 1 137 ? -6.981 -5.643 -0.450 1.00 92.88 137 ALA A CA 1
ATOM 1078 C C . ALA A 1 137 ? -6.622 -6.559 -1.616 1.00 92.88 137 ALA A C 1
ATOM 1080 O O . ALA A 1 137 ? -5.698 -6.278 -2.374 1.00 92.88 137 ALA A O 1
ATOM 1081 N N . TYR A 1 138 ? -7.334 -7.666 -1.727 1.00 93.56 138 TYR A N 1
ATOM 1082 C CA . TYR A 1 138 ? -7.223 -8.617 -2.817 1.00 93.56 138 TYR A CA 1
ATOM 1083 C C . TYR A 1 138 ? -8.384 -8.376 -3.778 1.00 93.56 138 TYR A C 1
ATOM 1085 O O . TYR A 1 138 ? -9.537 -8.449 -3.365 1.00 93.56 138 TYR A O 1
ATOM 1093 N N . LEU A 1 139 ? -8.076 -8.041 -5.025 1.00 93.44 139 LEU A N 1
ATOM 1094 C CA . LEU A 1 139 ? -9.024 -7.685 -6.073 1.00 93.44 139 LEU A CA 1
ATOM 1095 C C . LEU A 1 139 ? -9.117 -8.855 -7.046 1.00 93.44 139 LEU A C 1
ATOM 1097 O O . LEU A 1 139 ? -8.173 -9.105 -7.800 1.00 93.44 139 LEU A O 1
ATOM 1101 N N . THR A 1 140 ? -10.236 -9.565 -7.036 1.00 94.38 140 THR A N 1
ATOM 1102 C CA . THR A 1 140 ? -10.525 -10.602 -8.027 1.00 94.38 140 THR A CA 1
ATOM 1103 C C . THR A 1 140 ? -10.854 -9.925 -9.349 1.00 94.38 140 THR A C 1
ATOM 1105 O O . THR A 1 140 ? -11.717 -9.053 -9.388 1.00 94.38 140 THR A O 1
ATOM 1108 N N . GLN A 1 141 ? -10.141 -10.275 -10.413 1.00 92.19 141 GLN A N 1
ATOM 1109 C CA . GLN A 1 141 ? -10.330 -9.722 -11.750 1.00 92.19 141 GLN A CA 1
ATOM 1110 C C . GLN A 1 141 ? -11.293 -10.594 -12.577 1.00 92.19 141 GLN A C 1
ATOM 1112 O O . GLN A 1 141 ? -11.540 -11.752 -12.240 1.00 92.19 141 GLN A O 1
ATOM 1117 N N . GLU A 1 142 ? -11.817 -10.072 -13.688 1.00 90.25 142 GLU A N 1
ATOM 1118 C CA . GLU A 1 142 ? -12.705 -10.805 -14.615 1.00 90.25 142 GLU A CA 1
ATOM 1119 C C . GLU A 1 142 ? -12.114 -12.124 -15.133 1.00 90.25 142 GLU A C 1
ATOM 1121 O O . GLU A 1 142 ? -12.837 -13.096 -15.337 1.00 90.25 142 GLU A O 1
ATOM 1126 N N . ASN A 1 143 ? -10.793 -12.184 -15.313 1.00 85.25 143 ASN A N 1
ATOM 1127 C CA . ASN A 1 143 ? -10.089 -13.389 -15.756 1.00 85.25 143 ASN A CA 1
ATOM 1128 C C . ASN A 1 143 ? -9.827 -14.405 -14.624 1.00 85.25 143 ASN A C 1
ATOM 1130 O O . ASN A 1 143 ? -9.187 -15.426 -14.863 1.00 85.25 143 ASN A O 1
ATOM 1134 N N . GLY A 1 144 ? -10.289 -14.124 -13.401 1.00 87.56 144 GLY A N 1
ATOM 1135 C CA . GLY A 1 144 ? -10.065 -14.945 -12.211 1.00 87.56 144 GLY A CA 1
ATOM 1136 C C . GLY A 1 144 ? -8.745 -14.677 -11.480 1.00 87.56 144 GLY A C 1
ATOM 1137 O O . GLY A 1 144 ? -8.539 -15.241 -10.405 1.00 87.56 144 GLY A O 1
ATOM 1138 N N . ASP A 1 145 ? -7.870 -13.811 -12.005 1.00 82.94 145 ASP A N 1
ATOM 1139 C CA . ASP A 1 145 ? -6.633 -13.433 -11.317 1.00 82.94 145 ASP A CA 1
ATOM 1140 C C . ASP A 1 145 ? -6.939 -12.636 -10.042 1.00 82.94 145 ASP A C 1
ATOM 1142 O O . ASP A 1 145 ? -7.900 -11.870 -9.975 1.00 82.94 145 ASP A O 1
ATOM 1146 N N . GLU A 1 146 ? -6.074 -12.753 -9.034 1.00 87.50 146 GLU A N 1
ATOM 1147 C CA . GLU A 1 146 ? -6.158 -11.946 -7.817 1.00 87.50 146 GLU A CA 1
ATOM 1148 C C . GLU A 1 146 ? -4.998 -10.945 -7.770 1.00 87.50 146 GLU A C 1
ATOM 1150 O O . GLU A 1 146 ? -3.821 -11.316 -7.784 1.00 87.50 146 GLU A O 1
ATOM 1155 N N . VAL A 1 147 ? -5.324 -9.654 -7.697 1.00 85.69 147 VAL A N 1
ATOM 1156 C CA . VAL A 1 147 ? -4.338 -8.578 -7.554 1.00 85.69 147 VAL A CA 1
ATOM 1157 C C . VAL A 1 147 ? -4.352 -8.061 -6.127 1.00 85.69 147 VAL A C 1
ATOM 1159 O O . VAL A 1 147 ? -5.400 -7.747 -5.578 1.00 85.69 147 VAL A O 1
ATOM 1162 N N . ARG A 1 148 ? -3.179 -7.936 -5.507 1.00 90.56 148 ARG A N 1
ATOM 1163 C CA . ARG A 1 148 ? -3.062 -7.460 -4.128 1.00 90.56 148 ARG A CA 1
ATOM 1164 C C . ARG A 1 148 ? -2.590 -6.011 -4.070 1.00 90.56 148 ARG A C 1
ATOM 1166 O O . ARG A 1 148 ? -1.465 -5.716 -4.464 1.00 90.56 148 ARG A O 1
ATOM 1173 N N . VAL A 1 149 ? -3.387 -5.160 -3.439 1.00 87.75 149 VAL A N 1
ATOM 1174 C CA . VAL A 1 149 ? -3.057 -3.779 -3.069 1.00 87.75 149 VAL A CA 1
ATOM 1175 C C . VAL A 1 149 ? -2.755 -3.718 -1.570 1.00 87.75 149 VAL A C 1
ATOM 1177 O O . VAL A 1 149 ? -3.416 -4.376 -0.768 1.00 87.75 149 VAL A O 1
ATOM 1180 N N . CYS A 1 150 ? -1.733 -2.960 -1.169 1.00 89.12 150 CYS A N 1
ATOM 1181 C CA . CYS A 1 150 ? -1.317 -2.845 0.229 1.00 89.12 150 CYS A CA 1
ATOM 1182 C C . CYS A 1 150 ? -1.424 -1.408 0.743 1.00 89.12 150 CYS A C 1
ATOM 1184 O O . CYS A 1 150 ? -0.906 -0.484 0.123 1.00 89.12 150 CYS A O 1
ATOM 1186 N N . PHE A 1 151 ? -1.968 -1.255 1.949 1.00 87.69 151 PHE A N 1
ATOM 1187 C CA . PHE A 1 151 ? -2.087 0.011 2.671 1.00 87.69 151 PHE A CA 1
ATOM 1188 C C . PHE A 1 151 ? -1.242 -0.016 3.950 1.00 87.69 151 PHE A C 1
ATOM 1190 O O . PHE A 1 151 ? -1.102 -1.065 4.585 1.00 87.69 151 PHE A O 1
ATOM 1197 N N . GLY A 1 152 ? -0.678 1.137 4.330 1.00 86.12 152 GLY A N 1
ATOM 1198 C CA . GLY A 1 152 ? 0.143 1.282 5.543 1.00 86.12 152 GLY A CA 1
ATOM 1199 C C . GLY A 1 152 ? 1.639 0.991 5.372 1.00 86.12 152 GLY A C 1
ATOM 1200 O O . GLY A 1 152 ? 2.307 0.641 6.338 1.00 86.12 152 GLY A O 1
ATOM 1201 N N . GLN A 1 153 ? 2.187 1.091 4.155 1.00 81.12 153 GLN A N 1
ATOM 1202 C CA . GLN A 1 153 ? 3.618 0.832 3.908 1.00 81.12 153 GLN A CA 1
ATOM 1203 C C . GLN A 1 153 ? 4.538 2.054 4.094 1.00 81.12 153 GLN A C 1
ATOM 1205 O O . GLN A 1 153 ? 5.741 1.953 3.837 1.00 81.12 153 GLN A O 1
ATOM 1210 N N . GLY A 1 154 ? 3.983 3.215 4.448 1.00 73.06 154 GLY A N 1
ATOM 1211 C CA . GLY A 1 154 ? 4.729 4.466 4.567 1.00 73.06 154 GLY A CA 1
ATOM 1212 C C . GLY A 1 154 ? 5.499 4.562 5.882 1.00 73.06 154 GLY A C 1
ATOM 1213 O O . GLY A 1 154 ? 5.057 4.058 6.914 1.00 73.06 154 GLY A O 1
ATOM 1214 N N . ASP A 1 155 ? 6.637 5.254 5.867 1.00 69.62 155 ASP A N 1
ATOM 1215 C CA . ASP A 1 155 ? 7.337 5.584 7.107 1.00 69.62 155 ASP A CA 1
ATOM 1216 C C . ASP A 1 155 ? 6.422 6.465 7.973 1.00 69.62 155 ASP A C 1
ATOM 1218 O O . ASP A 1 155 ? 5.926 7.497 7.525 1.00 69.62 155 ASP A O 1
ATOM 1222 N N . GLY A 1 156 ? 6.138 6.015 9.198 1.00 75.44 156 GLY A N 1
ATOM 1223 C CA . GLY A 1 156 ? 5.208 6.685 10.112 1.00 75.44 156 GLY A CA 1
ATOM 1224 C C . GLY A 1 156 ? 3.720 6.382 9.890 1.00 75.44 156 GLY A C 1
ATOM 1225 O O . GLY A 1 156 ? 2.894 6.901 10.638 1.00 75.44 156 GLY A O 1
ATOM 1226 N N . SER A 1 157 ? 3.342 5.532 8.924 1.00 76.62 157 SER A N 1
ATOM 1227 C CA . SER A 1 157 ? 1.931 5.158 8.770 1.00 76.62 157 SER A CA 1
ATOM 1228 C C . SER A 1 157 ? 1.455 4.290 9.937 1.00 76.62 157 SER A C 1
ATOM 1230 O O . SER A 1 157 ? 2.101 3.312 10.318 1.00 76.62 157 SER A O 1
ATOM 1232 N N . THR A 1 158 ? 0.305 4.649 10.498 1.00 84.06 158 THR A N 1
ATOM 1233 C CA . THR A 1 158 ? -0.371 3.899 11.560 1.00 84.06 158 THR A CA 1
ATOM 1234 C C . THR A 1 158 ? -1.374 2.918 10.965 1.00 84.06 158 THR A C 1
ATOM 1236 O O . THR A 1 158 ? -1.868 3.125 9.854 1.00 84.06 158 THR A O 1
ATOM 1239 N N . TYR A 1 159 ? -1.756 1.883 11.716 1.00 84.88 159 TYR A N 1
ATOM 1240 C CA . TYR A 1 159 ? -2.821 0.979 11.275 1.00 84.88 159 TYR A CA 1
ATOM 1241 C C . TYR A 1 159 ? -4.125 1.733 10.964 1.00 84.88 159 TYR A C 1
ATOM 1243 O O . TYR A 1 159 ? -4.753 1.471 9.946 1.00 84.88 159 TYR A O 1
ATOM 1251 N N . THR A 1 160 ? -4.484 2.738 11.766 1.00 80.44 160 THR A N 1
ATOM 1252 C CA . THR A 1 160 ? -5.655 3.593 11.521 1.00 80.44 160 THR A CA 1
ATOM 1253 C C . THR A 1 160 ? -5.563 4.331 10.187 1.00 80.44 160 THR A C 1
ATOM 1255 O O . THR A 1 160 ? -6.532 4.354 9.433 1.00 80.44 160 THR A O 1
ATOM 1258 N N . SER A 1 161 ? -4.393 4.883 9.845 1.00 81.56 161 SER A N 1
ATOM 1259 C CA . SER A 1 161 ? -4.190 5.496 8.524 1.00 81.56 161 SER A CA 1
ATOM 1260 C C . SER A 1 161 ? -4.302 4.477 7.384 1.00 81.56 161 SER A C 1
ATOM 1262 O O . SER A 1 161 ? -4.844 4.803 6.332 1.00 81.56 161 SER A O 1
ATOM 1264 N N . ALA A 1 162 ? -3.868 3.230 7.605 1.00 87.38 162 ALA A N 1
ATOM 1265 C CA . ALA A 1 162 ? -4.015 2.149 6.634 1.00 87.38 162 ALA A CA 1
ATOM 1266 C C . ALA A 1 162 ? -5.487 1.757 6.429 1.00 87.38 162 ALA A C 1
ATOM 1268 O O . ALA A 1 162 ? -5.894 1.573 5.286 1.00 87.38 162 ALA A O 1
ATOM 1269 N N . VAL A 1 163 ? -6.282 1.678 7.508 1.00 86.00 163 VAL A N 1
ATOM 1270 C CA . VAL A 1 163 ? -7.745 1.480 7.446 1.00 86.00 163 VAL A CA 1
ATOM 1271 C C . VAL A 1 163 ? -8.390 2.606 6.655 1.00 86.00 163 VAL A C 1
ATOM 1273 O O . VAL A 1 163 ? -9.107 2.327 5.706 1.00 86.00 163 VAL A O 1
ATOM 1276 N N . SER A 1 164 ? -8.091 3.862 6.993 1.00 82.19 164 SER A N 1
ATOM 1277 C CA . SER A 1 164 ? -8.663 5.024 6.305 1.00 82.19 164 SER A CA 1
ATOM 1278 C C . SER A 1 164 ? -8.375 4.997 4.798 1.00 82.19 164 SER A C 1
ATOM 1280 O O . SER A 1 164 ? -9.295 5.099 3.988 1.00 82.19 164 SER A O 1
ATOM 1282 N N . ALA A 1 165 ? -7.116 4.753 4.416 1.00 84.81 165 ALA A N 1
ATOM 1283 C CA . ALA A 1 165 ? -6.719 4.655 3.013 1.00 84.81 165 ALA A CA 1
ATOM 1284 C C . ALA A 1 165 ? -7.389 3.474 2.291 1.00 84.81 165 ALA A C 1
ATOM 1286 O O . ALA A 1 165 ? -7.839 3.628 1.157 1.00 84.81 165 ALA A O 1
ATOM 1287 N N . ALA A 1 166 ? -7.492 2.312 2.945 1.00 89.19 166 ALA A N 1
ATOM 1288 C CA . ALA A 1 166 ? -8.189 1.156 2.390 1.00 89.19 166 ALA A CA 1
ATOM 1289 C C . ALA A 1 166 ? -9.683 1.448 2.195 1.00 89.19 166 ALA A C 1
ATOM 1291 O O . ALA A 1 166 ? -10.218 1.176 1.129 1.00 89.19 166 ALA A O 1
ATOM 1292 N N . THR A 1 167 ? -10.352 2.052 3.178 1.00 85.81 167 THR A N 1
ATOM 1293 C CA . THR A 1 167 ? -11.772 2.419 3.087 1.00 85.81 167 THR A CA 1
ATOM 1294 C C . THR A 1 167 ? -12.025 3.420 1.965 1.00 85.81 167 THR A C 1
ATOM 1296 O O . THR A 1 167 ? -12.958 3.234 1.189 1.00 85.81 167 THR A O 1
ATOM 1299 N N . GLN A 1 168 ? -11.180 4.447 1.833 1.00 83.81 168 GLN A N 1
ATOM 1300 C CA . GLN A 1 168 ? -11.286 5.407 0.733 1.00 83.81 168 GLN A CA 1
ATOM 1301 C C . GLN A 1 168 ? -11.100 4.721 -0.625 1.00 83.81 168 GLN A C 1
ATOM 1303 O O . GLN A 1 168 ? -11.860 4.981 -1.549 1.00 83.81 168 GLN A O 1
ATOM 1308 N N . PHE A 1 169 ? -10.127 3.815 -0.736 1.00 87.06 169 PHE A N 1
ATOM 1309 C CA . PHE A 1 169 ? -9.911 3.034 -1.950 1.00 87.06 169 PHE A CA 1
ATOM 1310 C C . PHE A 1 169 ? -11.128 2.169 -2.306 1.00 87.06 169 PHE A C 1
ATOM 1312 O O . PHE A 1 169 ? -11.519 2.123 -3.465 1.00 87.06 169 PHE A O 1
ATOM 1319 N N . LEU A 1 170 ? -11.755 1.520 -1.320 1.00 88.00 170 LEU A N 1
ATOM 1320 C CA . LEU A 1 170 ? -12.925 0.657 -1.516 1.00 88.00 170 LEU A CA 1
ATOM 1321 C C . LEU A 1 170 ? -14.198 1.408 -1.908 1.00 88.00 170 LEU A C 1
ATOM 1323 O O . LEU A 1 170 ? -15.092 0.789 -2.478 1.00 88.00 170 LEU A O 1
ATOM 1327 N N . ALA A 1 171 ? -14.295 2.709 -1.623 1.00 86.12 171 ALA A N 1
ATOM 1328 C CA . ALA A 1 171 ? -15.450 3.515 -2.021 1.00 86.12 171 ALA A CA 1
ATOM 1329 C C . ALA A 1 171 ? -15.667 3.494 -3.546 1.00 86.12 171 ALA A C 1
ATOM 1331 O O . ALA A 1 171 ? -16.802 3.517 -4.013 1.00 86.12 171 ALA A O 1
ATOM 1332 N N . GLU A 1 172 ? -14.584 3.351 -4.308 1.00 86.44 172 GLU A N 1
ATOM 1333 C CA . GLU A 1 172 ? -14.589 3.248 -5.772 1.00 86.44 172 GLU A CA 1
ATOM 1334 C C . GLU A 1 172 ? -15.026 1.859 -6.282 1.00 86.44 172 GLU A C 1
ATOM 1336 O O . GLU A 1 172 ? -15.276 1.669 -7.468 1.0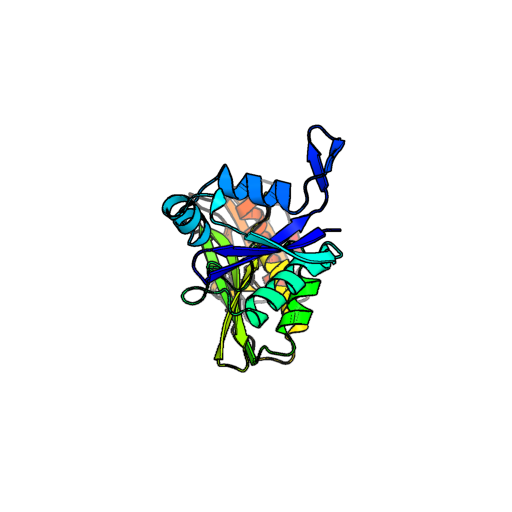0 86.44 172 GLU A O 1
ATOM 1341 N N . PHE A 1 173 ? -15.145 0.878 -5.383 1.00 89.12 173 PHE A N 1
ATOM 1342 C CA . PHE A 1 173 ? -15.563 -0.501 -5.659 1.00 89.12 173 PHE A CA 1
ATOM 1343 C C . PHE A 1 173 ? -16.965 -0.787 -5.096 1.00 89.12 173 PHE A C 1
ATOM 1345 O O . PHE A 1 173 ? -17.324 -1.938 -4.867 1.00 89.12 173 PHE A O 1
ATOM 1352 N N . ALA A 1 174 ? -17.782 0.246 -4.862 1.00 82.00 174 ALA A N 1
ATOM 1353 C CA . ALA A 1 174 ? -19.104 0.106 -4.241 1.00 82.00 174 ALA A CA 1
ATOM 1354 C C . ALA A 1 174 ? -20.082 -0.797 -5.023 1.00 82.00 174 ALA A C 1
ATOM 1356 O O . ALA A 1 174 ? -21.061 -1.278 -4.456 1.00 82.00 174 ALA A O 1
ATOM 1357 N N . SER A 1 175 ? -19.831 -1.028 -6.315 1.00 85.00 175 SER A N 1
ATOM 1358 C CA . SER A 1 175 ? -20.640 -1.890 -7.181 1.00 85.00 175 SER A CA 1
ATOM 1359 C C . SER A 1 175 ? -20.278 -3.377 -7.108 1.00 85.00 175 SER A C 1
ATOM 1361 O O . SER A 1 175 ? -21.011 -4.191 -7.670 1.00 85.00 175 SER A O 1
ATOM 1363 N N . VAL A 1 176 ? -19.179 -3.749 -6.441 1.00 89.69 176 VAL A N 1
ATOM 1364 C CA . VAL A 1 176 ? -18.710 -5.141 -6.374 1.00 89.69 176 VAL A CA 1
ATOM 1365 C C . VAL A 1 176 ? -18.801 -5.700 -4.953 1.00 89.69 176 VAL A C 1
ATOM 1367 O O . VAL A 1 176 ? -18.701 -4.948 -3.983 1.00 89.69 176 VAL A O 1
ATOM 1370 N N . PRO A 1 177 ? -18.979 -7.023 -4.786 1.00 89.56 177 PRO A N 1
ATOM 1371 C CA . PRO A 1 177 ? -18.989 -7.643 -3.468 1.00 89.56 177 PRO A CA 1
ATOM 1372 C C . PRO A 1 177 ? -17.673 -7.409 -2.716 1.00 89.56 177 PRO A C 1
ATOM 1374 O O . PRO A 1 177 ? -16.590 -7.683 -3.239 1.00 89.56 177 PRO A O 1
ATOM 1377 N N . ILE A 1 178 ? -17.778 -6.950 -1.466 1.00 90.75 178 ILE A N 1
ATOM 1378 C CA . ILE A 1 178 ? -16.638 -6.751 -0.566 1.00 90.75 178 ILE A CA 1
ATOM 1379 C C . ILE A 1 178 ? -16.710 -7.780 0.571 1.00 90.75 178 ILE A C 1
ATOM 1381 O O . ILE A 1 178 ? -17.543 -7.673 1.469 1.00 90.75 178 ILE A O 1
ATOM 1385 N N . ASP A 1 179 ? -15.806 -8.758 0.552 1.00 90.62 179 ASP A N 1
ATOM 1386 C CA . ASP A 1 179 ? -15.530 -9.676 1.659 1.00 90.62 179 ASP A CA 1
ATOM 1387 C C . ASP A 1 179 ? -14.525 -9.026 2.620 1.00 90.62 179 ASP A C 1
ATOM 1389 O O . ASP A 1 179 ? -13.300 -9.153 2.496 1.00 90.62 179 ASP A O 1
ATOM 1393 N N . ALA A 1 180 ? -15.046 -8.263 3.575 1.00 84.12 180 ALA A N 1
ATOM 1394 C CA . ALA A 1 180 ? -14.253 -7.663 4.632 1.00 84.12 180 ALA A CA 1
ATOM 1395 C C . ALA A 1 180 ? -14.743 -8.145 5.992 1.00 84.12 180 ALA A C 1
ATOM 1397 O O . ALA A 1 180 ? -15.917 -8.018 6.332 1.00 84.12 180 ALA A O 1
ATOM 1398 N N . ASP A 1 181 ? -13.809 -8.627 6.810 1.00 76.81 181 ASP A N 1
ATOM 1399 C CA . ASP A 1 181 ? -14.068 -8.813 8.230 1.00 76.81 181 ASP A CA 1
ATOM 1400 C C . ASP A 1 181 ? -14.425 -7.435 8.835 1.00 76.81 181 ASP A C 1
ATOM 1402 O O . ASP A 1 181 ? -13.600 -6.515 8.745 1.00 76.81 181 ASP A O 1
ATOM 1406 N N . PRO A 1 182 ? -15.615 -7.256 9.444 1.00 71.56 182 PRO A N 1
ATOM 1407 C CA . PRO A 1 182 ? -16.051 -5.970 9.997 1.00 71.56 182 PRO A CA 1
ATOM 1408 C C . PRO A 1 182 ? -15.040 -5.363 10.977 1.00 71.56 182 PRO A C 1
ATOM 1410 O O . PRO A 1 182 ? -14.926 -4.144 11.089 1.00 71.56 182 PRO A O 1
ATOM 1413 N N . ARG A 1 183 ? -14.235 -6.214 11.626 1.00 69.25 183 ARG A N 1
ATOM 1414 C CA . ARG A 1 183 ? -13.155 -5.835 12.549 1.00 69.25 183 ARG A CA 1
ATOM 1415 C C . ARG A 1 183 ? -11.997 -5.102 11.871 1.00 69.25 183 ARG A C 1
ATOM 1417 O O . ARG A 1 183 ? -11.196 -4.458 12.539 1.00 69.25 183 ARG A O 1
ATOM 1424 N N . ILE A 1 184 ? -11.852 -5.238 10.554 1.00 77.44 184 ILE A N 1
ATOM 1425 C CA . ILE A 1 184 ? -10.813 -4.556 9.775 1.00 77.44 184 ILE A CA 1
ATOM 1426 C C . ILE A 1 184 ? -11.225 -3.109 9.525 1.00 77.44 184 ILE A C 1
ATOM 1428 O O . ILE A 1 184 ? -10.415 -2.210 9.734 1.00 77.44 184 ILE A O 1
ATOM 1432 N N . LEU A 1 185 ? -12.471 -2.908 9.091 1.00 69.62 185 LEU A N 1
ATOM 1433 C CA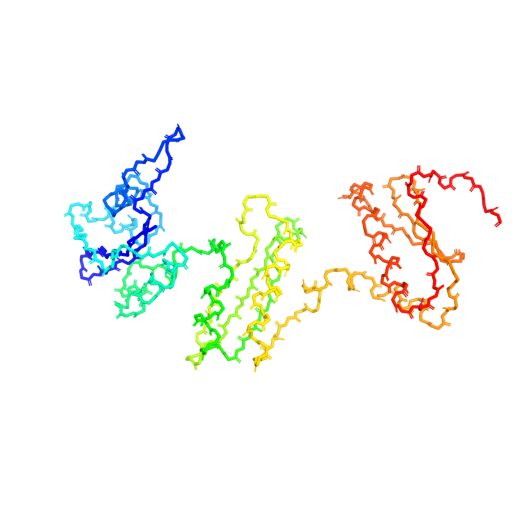 . LEU A 1 185 ? -13.027 -1.597 8.745 1.00 69.62 185 LEU A CA 1
ATOM 1434 C C . LEU A 1 185 ? -13.423 -0.794 9.982 1.00 69.62 185 LEU A C 1
ATOM 1436 O O . LEU A 1 185 ? -13.368 0.433 9.971 1.00 69.62 185 LEU A O 1
ATOM 1440 N N . ASN A 1 186 ? -13.782 -1.492 11.057 1.00 67.31 186 ASN A N 1
ATOM 1441 C CA . ASN A 1 186 ? -14.095 -0.898 12.340 1.00 67.31 186 ASN A CA 1
ATOM 1442 C C . ASN A 1 186 ? -13.364 -1.659 13.461 1.00 67.31 186 ASN A C 1
ATOM 1444 O O . ASN A 1 186 ? -13.962 -2.494 14.151 1.00 67.31 186 ASN A O 1
ATOM 1448 N N . PRO A 1 187 ? -12.049 -1.413 13.631 1.00 60.81 187 PRO A N 1
ATOM 1449 C CA . PRO A 1 187 ? -11.256 -2.078 14.664 1.00 60.81 187 PRO A CA 1
ATOM 1450 C C . PRO A 1 187 ? -11.783 -1.815 16.078 1.00 60.81 187 PRO A C 1
ATOM 1452 O O . PRO A 1 187 ? -11.578 -2.650 16.957 1.00 60.81 187 PRO A O 1
ATOM 1455 N N . ASP A 1 188 ? -12.514 -0.716 16.278 1.00 59.53 188 ASP A N 1
ATOM 1456 C CA . ASP A 1 188 ? -13.095 -0.349 17.567 1.00 59.53 188 ASP A CA 1
ATOM 1457 C C . ASP A 1 188 ? -14.457 -1.014 17.835 1.00 59.53 188 ASP A C 1
ATOM 1459 O O . ASP A 1 188 ? -14.789 -1.254 18.995 1.00 59.53 188 ASP A O 1
ATOM 1463 N N . ALA A 1 189 ? -15.241 -1.362 16.805 1.00 55.03 189 ALA A N 1
ATOM 1464 C CA . ALA A 1 189 ? -16.591 -1.910 17.000 1.00 55.03 189 ALA A CA 1
ATOM 1465 C C . ALA A 1 189 ? -16.606 -3.284 17.678 1.00 55.03 189 ALA A C 1
ATOM 1467 O O . ALA A 1 189 ? -17.498 -3.578 18.459 1.00 55.03 189 ALA A O 1
ATOM 1468 N N . THR A 1 190 ? -15.605 -4.122 17.428 1.00 58.16 190 THR A N 1
ATOM 1469 C CA . THR A 1 190 ? -15.728 -5.569 17.687 1.00 58.16 190 THR A CA 1
ATOM 1470 C C . THR A 1 190 ? -14.938 -6.095 18.873 1.00 58.16 190 THR A C 1
ATOM 1472 O O . THR A 1 190 ? -15.283 -7.141 19.422 1.00 58.16 190 THR A O 1
ATOM 1475 N N . GLU A 1 191 ? -13.917 -5.368 19.346 1.00 65.00 191 GLU A N 1
ATOM 1476 C CA . GLU A 1 191 ? -13.248 -5.704 20.617 1.00 65.00 191 GLU A CA 1
ATOM 1477 C C . GLU A 1 191 ? -14.241 -5.617 21.794 1.00 65.00 191 GLU A C 1
ATOM 1479 O O . GLU A 1 191 ? -14.033 -6.203 22.863 1.00 65.00 191 GLU A O 1
ATOM 1484 N N . TYR A 1 192 ? -15.346 -4.897 21.593 1.00 72.50 192 TYR A N 1
ATOM 1485 C CA . TYR A 1 192 ? -16.277 -4.538 22.641 1.00 72.50 192 TYR A CA 1
ATOM 1486 C C . TYR A 1 192 ? -17.661 -5.140 22.515 1.00 72.50 192 TYR A C 1
ATOM 1488 O O . TYR A 1 192 ? -18.393 -5.023 23.488 1.00 72.50 192 TYR A O 1
ATOM 1496 N N . ASP A 1 193 ? -18.020 -5.827 21.433 1.00 76.12 193 ASP A N 1
ATOM 1497 C CA . ASP A 1 193 ? -19.385 -6.338 21.242 1.00 76.12 193 ASP A CA 1
ATOM 1498 C C . ASP A 1 193 ? -19.876 -7.174 22.430 1.00 76.12 193 ASP A C 1
ATOM 1500 O O . ASP A 1 193 ? -20.942 -6.908 22.981 1.00 76.12 193 ASP A O 1
ATOM 1504 N N . THR A 1 194 ? -19.059 -8.106 22.933 1.00 79.50 194 THR A N 1
ATOM 1505 C CA . THR A 1 194 ? -19.407 -8.906 24.122 1.00 79.50 194 THR A CA 1
ATOM 1506 C C . THR A 1 194 ? -19.544 -8.054 25.389 1.00 79.50 194 THR A C 1
ATOM 1508 O O . THR A 1 194 ? -20.326 -8.383 26.277 1.00 79.50 194 THR A O 1
ATOM 1511 N N . LYS A 1 195 ? -18.785 -6.957 25.502 1.00 84.88 195 LYS A N 1
ATOM 1512 C CA . LYS A 1 195 ? -18.864 -6.024 26.639 1.00 84.88 195 LYS A CA 1
ATOM 1513 C C . LYS A 1 195 ? -20.060 -5.077 26.511 1.00 84.88 195 LYS A C 1
ATOM 1515 O O . LYS A 1 195 ? -20.688 -4.797 27.524 1.00 84.88 195 LYS A O 1
ATOM 1520 N N . LEU A 1 196 ? -20.372 -4.614 25.301 1.00 84.94 196 LEU A N 1
ATOM 1521 C CA . LEU A 1 196 ? -21.506 -3.751 24.971 1.00 84.94 196 LEU A CA 1
ATOM 1522 C C . LEU A 1 196 ? -22.824 -4.504 25.141 1.00 84.94 196 LEU A C 1
ATOM 1524 O O . LEU A 1 196 ? -23.748 -3.953 25.723 1.00 84.94 196 LEU A O 1
ATOM 1528 N N . ALA A 1 197 ? -22.881 -5.777 24.738 1.00 87.06 197 ALA A N 1
ATOM 1529 C CA . ALA A 1 197 ? -24.063 -6.626 24.890 1.00 87.06 197 ALA A CA 1
ATOM 1530 C C . ALA A 1 197 ? -24.532 -6.760 26.350 1.00 87.06 197 ALA A C 1
ATOM 1532 O O . ALA A 1 197 ? -25.710 -6.972 26.610 1.00 87.06 197 ALA A O 1
ATOM 1533 N N . ARG A 1 198 ? -23.634 -6.575 27.332 1.00 88.12 198 ARG A N 1
ATOM 1534 C CA . ARG A 1 198 ? -23.992 -6.566 28.765 1.00 88.12 198 ARG A CA 1
ATOM 1535 C C . ARG A 1 198 ? -24.868 -5.377 29.169 1.00 88.12 198 ARG A C 1
ATOM 1537 O O . ARG A 1 198 ? -25.409 -5.397 30.270 1.00 88.12 198 ARG A O 1
ATOM 1544 N N . PHE A 1 199 ? -24.965 -4.355 28.324 1.00 88.12 199 PHE A N 1
ATOM 1545 C CA . PHE A 1 199 ? -25.769 -3.156 28.555 1.00 88.12 199 PHE A CA 1
ATOM 1546 C C . PHE A 1 199 ? -26.988 -3.073 27.634 1.00 88.12 199 PHE A C 1
ATOM 1548 O O . PHE A 1 199 ? -27.754 -2.117 27.735 1.00 88.12 199 PHE A O 1
ATOM 1555 N N . ASP A 1 200 ? -27.212 -4.067 26.770 1.00 86.69 200 ASP A N 1
ATOM 1556 C CA . ASP A 1 200 ? -28.414 -4.101 25.943 1.00 86.69 200 ASP A CA 1
ATOM 1557 C C . ASP A 1 200 ? -29.653 -4.186 26.860 1.00 86.69 200 ASP A C 1
ATOM 1559 O O . ASP A 1 200 ? -29.753 -5.047 27.734 1.00 86.69 200 ASP A O 1
ATOM 1563 N N . GLY A 1 201 ? -30.580 -3.235 26.707 1.00 83.12 201 GLY A N 1
ATOM 1564 C CA . GLY A 1 201 ? -31.768 -3.107 27.564 1.00 83.12 201 GLY A CA 1
ATOM 1565 C C . GLY A 1 201 ? -31.526 -2.478 28.945 1.00 83.12 201 GLY A C 1
ATOM 1566 O O . GLY A 1 201 ? -32.480 -2.297 29.700 1.00 83.12 201 GLY A O 1
ATOM 1567 N N . VAL A 1 202 ? -30.288 -2.101 29.281 1.00 86.94 202 VAL A N 1
ATOM 1568 C CA . VAL A 1 202 ? -29.967 -1.390 30.527 1.00 86.94 202 VAL A CA 1
ATOM 1569 C C . VAL A 1 202 ? -30.058 0.116 30.290 1.00 86.94 202 VAL A C 1
ATOM 1571 O O . VAL A 1 202 ? -29.486 0.647 29.338 1.00 86.94 202 VAL A O 1
ATOM 1574 N N . TYR A 1 203 ? -30.761 0.832 31.169 1.00 84.44 203 TYR A N 1
ATOM 1575 C CA . TYR A 1 203 ? -30.767 2.291 31.130 1.00 84.44 203 TYR A CA 1
ATOM 1576 C C . TYR A 1 203 ? -29.409 2.831 31.579 1.00 84.44 203 TYR A C 1
ATOM 1578 O O . TYR A 1 203 ? -28.997 2.662 32.728 1.00 84.44 203 TYR A O 1
ATOM 1586 N N . VAL A 1 204 ? -28.719 3.505 30.665 1.00 86.88 204 VAL A N 1
ATOM 1587 C CA . VAL A 1 204 ? -27.461 4.191 30.942 1.00 86.88 204 VAL A CA 1
ATOM 1588 C C . VAL A 1 204 ? -27.748 5.687 30.972 1.00 86.88 204 VAL A C 1
ATOM 1590 O O . VAL A 1 204 ? -28.234 6.239 29.996 1.00 86.88 204 VAL A O 1
ATOM 1593 N N . ALA A 1 205 ? -27.453 6.357 32.087 1.00 80.62 205 ALA A N 1
ATOM 1594 C CA . ALA A 1 205 ? -27.578 7.817 32.184 1.00 80.62 205 ALA A CA 1
ATOM 1595 C C . ALA A 1 205 ? -26.231 8.529 31.980 1.00 80.62 205 ALA A C 1
ATOM 1597 O O . ALA A 1 205 ? -26.153 9.636 31.445 1.00 80.62 205 ALA A O 1
ATOM 1598 N N . ARG A 1 206 ? -25.145 7.898 32.439 1.00 85.56 206 ARG A N 1
ATOM 1599 C CA . ARG A 1 206 ? -23.820 8.509 32.534 1.00 85.56 206 ARG A CA 1
ATOM 1600 C C . ARG A 1 206 ? -22.737 7.459 32.335 1.00 85.56 206 ARG A C 1
ATOM 1602 O O . ARG A 1 206 ? -22.796 6.388 32.935 1.00 85.56 206 ARG A O 1
ATOM 1609 N N . ILE A 1 207 ? -21.729 7.814 31.546 1.00 87.62 207 ILE A N 1
ATOM 1610 C CA . ILE A 1 207 ? -20.493 7.047 31.394 1.00 87.62 207 ILE A CA 1
ATOM 1611 C C . ILE A 1 207 ? -19.355 7.887 31.960 1.00 87.62 207 ILE A C 1
ATOM 1613 O O . ILE A 1 207 ? -19.195 9.039 31.564 1.00 87.62 207 ILE A O 1
ATOM 1617 N N . ARG A 1 208 ? -18.549 7.339 32.870 1.00 88.19 208 ARG A N 1
ATOM 1618 C CA . ARG A 1 208 ? -17.362 8.029 33.400 1.00 88.19 208 ARG A CA 1
ATOM 1619 C C . ARG A 1 208 ? -16.099 7.274 33.021 1.00 88.19 208 ARG A C 1
ATOM 1621 O O . ARG A 1 208 ? -15.973 6.100 33.349 1.00 88.19 208 ARG A O 1
ATOM 1628 N N . VAL A 1 209 ? -15.153 7.953 32.383 1.00 86.94 209 VAL A N 1
ATOM 1629 C CA . VAL A 1 209 ? -13.814 7.417 32.105 1.00 86.94 209 VAL A CA 1
ATOM 1630 C C . VAL A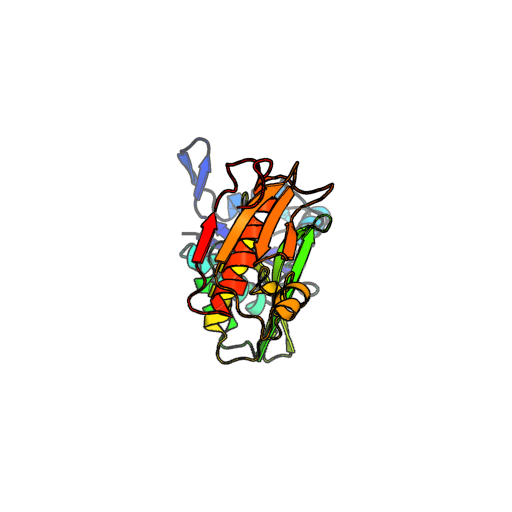 1 209 ? -12.848 7.982 33.137 1.00 86.94 209 VAL A C 1
ATOM 1632 O O . VAL A 1 209 ? -12.760 9.197 33.269 1.00 86.94 209 VAL A O 1
ATOM 1635 N N . ALA A 1 210 ? -12.144 7.136 33.887 1.00 87.25 210 ALA A N 1
ATOM 1636 C CA . ALA A 1 210 ? -11.239 7.576 34.952 1.00 87.25 210 ALA A CA 1
ATOM 1637 C C . ALA A 1 210 ? -9.960 6.732 35.023 1.00 87.25 210 ALA A C 1
ATOM 1639 O O . ALA A 1 210 ? -9.917 5.590 34.555 1.00 87.25 210 ALA A O 1
ATOM 1640 N N . LYS A 1 211 ? -8.918 7.292 35.649 1.00 87.44 211 LYS A N 1
ATOM 1641 C CA . LYS A 1 211 ? -7.665 6.576 35.908 1.00 87.44 211 LYS A CA 1
ATOM 1642 C C . LYS A 1 211 ? -7.856 5.537 37.013 1.00 87.44 211 LYS A C 1
ATOM 1644 O O . LYS A 1 211 ? -8.297 5.879 38.111 1.00 87.44 211 LYS A O 1
ATOM 1649 N N . PHE A 1 212 ? -7.452 4.295 36.756 1.00 83.62 212 PHE A N 1
ATOM 1650 C CA . PHE A 1 212 ? -7.458 3.207 37.732 1.00 83.62 212 PHE A CA 1
ATOM 1651 C C . PHE A 1 212 ? -6.105 2.482 37.723 1.00 83.62 212 PHE A C 1
ATOM 1653 O O . PHE A 1 212 ? -5.858 1.595 36.909 1.00 83.62 212 PHE A O 1
ATOM 1660 N N . ASN A 1 213 ? -5.207 2.865 38.634 1.00 84.81 213 ASN A N 1
ATOM 1661 C CA . ASN A 1 213 ? -3.806 2.425 38.644 1.00 84.81 213 ASN A CA 1
ATOM 1662 C C . ASN A 1 213 ? -3.097 2.757 37.313 1.00 84.81 213 ASN A C 1
ATOM 1664 O O . ASN A 1 213 ? -3.005 3.925 36.931 1.00 84.81 213 ASN A O 1
ATOM 1668 N N . THR A 1 214 ? -2.594 1.736 36.615 1.00 81.94 214 THR A N 1
ATOM 1669 C CA . THR A 1 214 ? -1.987 1.824 35.277 1.00 81.94 214 THR A CA 1
ATOM 1670 C C . THR A 1 214 ? -3.001 1.630 34.144 1.00 81.94 214 THR A C 1
ATOM 1672 O O . THR A 1 214 ? -2.626 1.646 32.975 1.00 81.94 214 THR A O 1
ATOM 1675 N N . LEU A 1 215 ? -4.281 1.444 34.478 1.00 88.81 215 LEU A N 1
ATOM 1676 C CA . LEU A 1 215 ? -5.375 1.171 33.551 1.00 88.81 215 LEU A CA 1
ATOM 1677 C C . LEU A 1 215 ? -6.306 2.382 33.438 1.00 88.81 215 LEU A C 1
ATOM 1679 O O . LEU A 1 215 ? -6.369 3.228 34.333 1.00 88.81 215 LEU A O 1
ATOM 1683 N N . ALA A 1 216 ? -7.085 2.422 32.363 1.00 89.44 216 ALA A N 1
ATOM 1684 C CA . ALA A 1 216 ? -8.254 3.287 32.267 1.00 89.44 216 ALA A CA 1
ATOM 1685 C C . ALA A 1 216 ? -9.503 2.466 32.600 1.00 89.44 216 ALA A C 1
ATOM 1687 O O . ALA A 1 216 ? -9.611 1.308 32.198 1.00 89.44 216 ALA A O 1
ATOM 1688 N N . ALA A 1 217 ? -10.450 3.039 33.333 1.00 89.75 217 ALA A N 1
ATOM 1689 C CA . ALA A 1 217 ? -11.708 2.383 33.663 1.00 89.75 217 ALA A CA 1
ATOM 1690 C C . ALA A 1 217 ? -12.892 3.193 33.135 1.00 89.75 217 ALA A C 1
ATOM 1692 O O . ALA A 1 217 ? -12.922 4.414 33.274 1.00 89.75 217 ALA A O 1
ATOM 1693 N N . VAL A 1 218 ? -13.866 2.496 32.555 1.00 89.12 218 VAL A N 1
ATOM 1694 C CA . VAL A 1 218 ? -15.176 3.033 32.187 1.00 89.12 218 VAL A CA 1
ATOM 1695 C C . VAL A 1 218 ? -16.188 2.560 33.221 1.00 89.12 218 VAL A C 1
ATOM 1697 O O . VAL A 1 218 ? -16.324 1.357 33.454 1.00 89.12 218 VAL A O 1
ATOM 1700 N N . TYR A 1 219 ? -16.886 3.506 33.835 1.00 88.94 219 TYR A N 1
ATOM 1701 C CA . TYR A 1 219 ? -17.960 3.271 34.791 1.00 88.94 219 TYR A CA 1
ATOM 1702 C C . TYR A 1 219 ? -19.306 3.555 34.133 1.00 88.94 219 TYR A C 1
ATOM 1704 O O . TYR A 1 219 ? -19.482 4.608 33.513 1.00 88.94 219 TYR A O 1
ATOM 1712 N N . VAL A 1 220 ? -20.237 2.619 34.289 1.00 90.31 220 VAL A N 1
ATOM 1713 C CA . VAL A 1 220 ? -21.604 2.672 33.763 1.00 90.31 220 VAL A CA 1
ATOM 1714 C C . VAL A 1 220 ? -22.537 2.239 34.897 1.00 90.31 220 VAL A C 1
ATOM 1716 O O . VAL A 1 220 ? -22.708 1.046 35.140 1.00 90.31 220 VAL A O 1
ATOM 1719 N N . GLY A 1 221 ? -23.069 3.203 35.656 1.00 87.62 221 GLY A N 1
ATOM 1720 C CA . GLY A 1 221 ? -23.685 2.912 36.959 1.00 87.62 221 GLY A CA 1
ATOM 1721 C C . GLY A 1 221 ? -22.668 2.262 37.907 1.00 87.62 221 GLY A C 1
ATOM 1722 O O . GLY A 1 221 ? -21.548 2.758 38.033 1.00 87.62 221 GLY A O 1
ATOM 1723 N N . ASP A 1 222 ? -23.030 1.121 38.494 1.00 86.44 222 ASP A N 1
ATOM 1724 C CA . ASP A 1 222 ? -22.147 0.334 39.373 1.00 86.44 222 ASP A CA 1
ATOM 1725 C C . ASP A 1 222 ? -21.186 -0.590 38.604 1.00 86.44 222 ASP A C 1
ATOM 1727 O O . ASP A 1 222 ? -20.255 -1.169 39.174 1.00 86.44 222 ASP A O 1
ATOM 1731 N N . ALA A 1 223 ? -21.384 -0.748 37.291 1.00 88.25 223 ALA A N 1
ATOM 1732 C CA . ALA A 1 223 ? -20.520 -1.582 36.474 1.00 88.25 223 ALA A CA 1
ATOM 1733 C C . ALA A 1 223 ? -19.211 -0.853 36.150 1.00 88.25 223 ALA A C 1
ATOM 1735 O O . ALA A 1 223 ? -19.204 0.292 35.697 1.00 88.25 223 ALA A O 1
ATOM 1736 N N . ARG A 1 224 ? -18.088 -1.559 36.313 1.00 91.88 224 ARG A N 1
ATOM 1737 C CA . ARG A 1 224 ? -16.749 -1.075 35.962 1.00 91.88 224 ARG A CA 1
ATOM 1738 C C . ARG A 1 224 ? -16.106 -1.980 34.922 1.00 91.88 224 ARG A C 1
ATOM 1740 O O . ARG A 1 224 ? -15.984 -3.186 35.133 1.00 91.88 224 ARG A O 1
ATOM 1747 N N . ILE A 1 225 ? -15.613 -1.383 33.841 1.00 91.44 225 ILE A N 1
ATOM 1748 C CA . ILE A 1 225 ? -14.870 -2.072 32.784 1.00 91.44 225 ILE A CA 1
ATOM 1749 C C . ILE A 1 225 ? -13.484 -1.454 32.680 1.00 91.44 225 ILE A C 1
ATOM 1751 O O . ILE A 1 225 ? -13.347 -0.263 32.418 1.00 91.44 225 ILE A O 1
ATOM 1755 N N . CYS A 1 226 ? -12.452 -2.268 32.878 1.00 91.12 226 CYS A N 1
ATOM 1756 C CA . CYS A 1 226 ? -11.068 -1.821 32.782 1.00 91.12 226 CYS A CA 1
ATOM 1757 C C . CYS A 1 226 ? -10.505 -2.072 31.377 1.00 91.12 226 CYS A C 1
ATOM 1759 O O . CYS A 1 226 ? -10.765 -3.107 30.756 1.00 91.12 226 CYS A O 1
ATOM 1761 N N . PHE A 1 227 ? -9.699 -1.128 30.910 1.00 87.50 227 PHE A N 1
ATOM 1762 C CA . PHE A 1 227 ? -8.985 -1.145 29.644 1.00 87.50 227 PHE A CA 1
ATOM 1763 C C . PHE A 1 227 ? -7.492 -1.025 29.935 1.00 87.50 227 PHE A C 1
ATOM 1765 O O . PHE A 1 227 ? -7.071 -0.223 30.769 1.00 87.50 227 PHE A O 1
ATOM 1772 N N . GLY A 1 228 ? -6.705 -1.857 29.258 1.00 87.38 228 GLY A N 1
ATOM 1773 C CA . GLY A 1 228 ? -5.259 -1.970 29.425 1.00 87.38 228 GLY A CA 1
ATOM 1774 C C . GLY A 1 228 ? -4.814 -3.331 29.975 1.00 87.38 228 GLY A C 1
ATOM 1775 O O . GLY A 1 228 ? -5.610 -4.260 30.099 1.00 87.38 228 GLY A O 1
ATOM 1776 N N . GLY A 1 229 ? -3.526 -3.464 30.283 1.00 83.50 229 GLY A N 1
ATOM 1777 C CA . GLY A 1 229 ? -2.911 -4.688 30.788 1.00 83.50 229 GLY A CA 1
ATOM 1778 C C . GLY A 1 229 ? -1.384 -4.619 30.783 1.00 83.50 229 GLY A C 1
ATOM 1779 O O . GLY A 1 229 ? -0.796 -3.559 30.583 1.00 83.50 229 GLY A O 1
ATOM 1780 N N . LYS A 1 230 ? -0.731 -5.775 30.965 1.00 80.62 230 LYS A N 1
ATOM 1781 C CA . LYS A 1 230 ? 0.737 -5.912 31.078 1.00 80.62 230 LYS A CA 1
ATOM 1782 C C . LYS A 1 230 ? 1.525 -5.313 29.899 1.00 80.62 230 LYS A C 1
ATOM 1784 O O . LYS A 1 230 ? 2.692 -4.977 30.060 1.00 80.62 230 LYS A O 1
ATOM 1789 N N . HIS A 1 231 ? 0.896 -5.192 28.729 1.00 81.44 231 HIS A N 1
ATOM 1790 C CA . HIS A 1 231 ? 1.535 -4.786 27.473 1.00 81.44 231 HIS A CA 1
ATOM 1791 C C . HIS A 1 231 ? 0.937 -3.517 26.846 1.00 81.44 231 HIS A C 1
ATOM 1793 O O . HIS A 1 231 ? 1.149 -3.278 25.662 1.00 81.44 231 HIS A O 1
ATOM 1799 N N . SER A 1 232 ? 0.178 -2.715 27.596 1.00 80.62 232 SER A N 1
ATOM 1800 C CA . SER A 1 232 ? -0.410 -1.468 27.087 1.00 80.62 232 SER A CA 1
ATOM 1801 C C . SER A 1 232 ? 0.001 -0.278 27.939 1.00 80.62 232 SER A C 1
ATOM 1803 O O . SER A 1 232 ? -0.016 -0.378 29.167 1.00 80.62 232 SER A O 1
ATOM 1805 N N . THR A 1 233 ? 0.281 0.860 27.311 1.00 85.94 233 THR A N 1
ATOM 1806 C CA . THR A 1 233 ? 0.471 2.112 28.052 1.00 85.94 233 THR A CA 1
ATOM 1807 C C . THR A 1 233 ? -0.859 2.641 28.590 1.00 85.94 233 THR A C 1
ATOM 1809 O O . THR A 1 233 ? -1.941 2.229 28.155 1.00 85.94 233 THR A O 1
ATOM 1812 N N . TYR A 1 234 ? -0.783 3.574 29.537 1.00 84.25 234 TYR A N 1
ATOM 1813 C CA . TYR A 1 234 ? -1.968 4.227 30.085 1.00 84.25 234 TYR A CA 1
ATOM 1814 C C . TYR A 1 234 ? -2.733 5.007 29.005 1.00 84.25 234 TYR A C 1
ATOM 1816 O O . TYR A 1 234 ? -3.954 4.929 28.920 1.00 84.25 234 TYR A O 1
ATOM 1824 N N . GLU A 1 235 ? -2.021 5.695 28.118 1.00 79.62 235 GLU A N 1
ATOM 1825 C CA . GLU A 1 235 ? -2.601 6.461 27.013 1.00 79.62 235 GLU A CA 1
ATOM 1826 C C . GLU A 1 235 ? -3.369 5.544 26.054 1.00 79.62 235 GLU A C 1
ATOM 1828 O O . GLU A 1 235 ? -4.500 5.845 25.674 1.00 79.62 235 GLU A O 1
ATOM 1833 N N . GLN A 1 236 ? -2.803 4.378 25.724 1.00 78.38 236 GLN A N 1
ATOM 1834 C CA . GLN A 1 236 ? -3.480 3.365 24.909 1.00 78.38 236 GLN A CA 1
ATOM 1835 C C . GLN A 1 236 ? -4.745 2.836 25.594 1.00 78.38 236 GLN A C 1
ATOM 1837 O O . GLN A 1 236 ? -5.764 2.622 24.938 1.00 78.38 236 GLN A O 1
ATOM 1842 N N . ALA A 1 237 ? -4.700 2.643 26.914 1.00 85.25 237 ALA A N 1
ATOM 1843 C CA . ALA A 1 237 ? -5.866 2.253 27.695 1.00 85.25 237 ALA A CA 1
ATOM 1844 C C . ALA A 1 237 ? -6.967 3.327 27.679 1.00 85.25 237 ALA A C 1
ATOM 1846 O O . ALA A 1 237 ? -8.137 2.982 27.519 1.00 85.25 237 ALA A O 1
ATOM 1847 N N . VAL A 1 238 ? -6.612 4.612 27.797 1.00 79.25 238 VAL A N 1
ATOM 1848 C CA . VAL A 1 238 ? -7.568 5.734 27.732 1.00 79.25 238 VAL A CA 1
ATOM 1849 C C . VAL A 1 238 ? -8.229 5.816 26.358 1.00 79.25 238 VAL A C 1
ATOM 1851 O O . VAL A 1 238 ? -9.449 5.951 26.289 1.00 79.25 238 VAL A O 1
ATOM 1854 N N . ILE A 1 239 ? -7.461 5.669 25.274 1.00 76.69 239 ILE A N 1
ATOM 1855 C CA . ILE A 1 239 ? -8.001 5.648 23.905 1.00 76.69 239 ILE A CA 1
ATOM 1856 C C . ILE A 1 239 ? -9.038 4.527 23.762 1.00 76.69 239 ILE A C 1
ATOM 1858 O O . ILE A 1 239 ? -10.159 4.773 23.321 1.00 76.69 239 ILE A O 1
ATOM 1862 N N . LYS A 1 240 ? -8.702 3.314 24.215 1.00 84.25 240 LYS A N 1
ATOM 1863 C CA . LYS A 1 240 ? -9.615 2.163 24.201 1.00 84.25 240 LYS A CA 1
ATOM 1864 C C . LYS A 1 240 ? -10.884 2.399 25.028 1.00 84.25 240 LYS A C 1
ATOM 1866 O O . LYS A 1 240 ? -11.984 2.094 24.575 1.00 84.25 240 LYS A O 1
ATOM 1871 N N . ALA A 1 241 ? -10.737 2.968 26.223 1.00 86.38 241 ALA A N 1
ATOM 1872 C CA . ALA A 1 241 ? -11.852 3.291 27.107 1.00 86.38 241 ALA A CA 1
ATOM 1873 C C . ALA A 1 241 ? -12.803 4.335 26.494 1.00 86.38 241 ALA A C 1
ATOM 1875 O O . ALA A 1 241 ? -14.021 4.186 26.586 1.00 86.38 241 ALA A O 1
ATOM 1876 N N . LEU A 1 242 ? -12.262 5.369 25.843 1.00 81.75 242 LEU A N 1
ATOM 1877 C CA . LEU A 1 242 ? -13.057 6.385 25.150 1.00 81.75 242 LEU A CA 1
ATOM 1878 C C . LEU A 1 242 ? -13.769 5.809 23.924 1.00 81.75 242 LEU A C 1
ATOM 1880 O O . LEU A 1 242 ? -14.957 6.067 23.751 1.00 81.75 242 LEU A O 1
ATOM 1884 N N . ALA A 1 243 ? -13.088 4.986 23.122 1.00 79.56 243 ALA A N 1
ATOM 1885 C CA . ALA A 1 243 ? -13.705 4.297 21.989 1.00 79.56 243 ALA A CA 1
ATOM 1886 C C . ALA A 1 243 ? -14.903 3.440 22.438 1.00 79.56 243 ALA A C 1
ATOM 1888 O O . ALA A 1 243 ? -15.988 3.539 21.867 1.00 79.56 243 ALA A O 1
ATOM 1889 N N . PHE A 1 244 ? -14.748 2.683 23.532 1.00 86.81 244 PHE A N 1
ATOM 1890 C CA . PHE A 1 244 ? -15.849 1.936 24.144 1.00 86.81 244 PHE A CA 1
ATOM 1891 C C . PHE A 1 244 ? -16.999 2.844 24.603 1.00 86.81 244 PHE A C 1
ATOM 1893 O O . PHE A 1 244 ? -18.163 2.550 24.333 1.00 86.81 244 PHE A O 1
ATOM 1900 N N . ALA A 1 245 ? -16.690 3.948 25.291 1.00 85.00 245 ALA A N 1
ATOM 1901 C CA . ALA A 1 245 ? -17.696 4.888 25.782 1.00 85.00 245 ALA A CA 1
ATOM 1902 C C . ALA A 1 245 ? -18.510 5.513 24.637 1.00 85.00 245 ALA A C 1
ATOM 1904 O O . ALA A 1 245 ? -19.731 5.621 24.745 1.00 85.00 245 ALA A O 1
ATOM 1905 N N . HIS A 1 246 ? -17.857 5.873 23.530 1.00 80.88 246 HIS A N 1
ATOM 1906 C CA . HIS A 1 246 ? -18.530 6.389 22.339 1.00 80.88 246 HIS A CA 1
ATOM 1907 C C . HIS A 1 246 ? -19.396 5.331 21.651 1.00 80.88 246 HIS A C 1
ATOM 1909 O O . HIS A 1 246 ? -20.536 5.628 21.298 1.00 80.88 246 HIS A O 1
ATOM 1915 N N . ALA A 1 247 ? -18.913 4.093 21.519 1.00 82.94 247 ALA A N 1
ATOM 1916 C CA . ALA A 1 247 ? -19.717 2.999 20.976 1.00 82.94 247 ALA A CA 1
ATOM 1917 C C . ALA A 1 247 ? -20.975 2.738 21.830 1.00 82.94 247 ALA A C 1
ATOM 1919 O O . ALA A 1 247 ? -22.069 2.543 21.301 1.00 82.94 247 ALA A O 1
ATOM 1920 N N . LEU A 1 248 ? -20.849 2.810 23.160 1.00 85.31 248 LEU A N 1
ATOM 1921 C CA . LEU A 1 248 ? -21.987 2.678 24.068 1.00 85.31 248 LEU A CA 1
ATOM 1922 C C . LEU A 1 248 ? -22.962 3.862 23.943 1.00 85.31 248 LEU A C 1
ATOM 1924 O O . LEU A 1 248 ? -24.172 3.660 23.915 1.00 85.31 248 LEU A O 1
ATOM 1928 N N . GLN A 1 249 ? -22.457 5.089 23.798 1.00 86.12 249 GLN A N 1
ATOM 1929 C CA . GLN A 1 249 ? -23.287 6.276 23.565 1.00 86.12 249 GLN A CA 1
ATOM 1930 C C . GLN A 1 249 ? -24.083 6.188 22.252 1.00 86.12 249 GLN A C 1
ATOM 1932 O O . GLN A 1 249 ? -25.228 6.626 22.207 1.00 86.12 249 GLN A O 1
ATOM 1937 N N . GLN A 1 250 ? -23.516 5.598 21.195 1.00 83.25 250 GLN A N 1
ATOM 1938 C CA . GLN A 1 250 ? -24.235 5.381 19.934 1.00 83.25 250 GLN A CA 1
ATOM 1939 C C . GLN A 1 250 ? -25.426 4.426 20.098 1.00 83.25 250 GLN A C 1
ATOM 1941 O O . GLN A 1 250 ? -26.478 4.659 19.508 1.00 83.25 250 GLN A O 1
ATOM 1946 N N . LYS A 1 251 ? -25.288 3.380 20.926 1.00 84.94 251 LYS A N 1
ATOM 1947 C CA . LYS A 1 251 ? -26.386 2.454 21.253 1.00 84.94 251 LYS A CA 1
ATOM 1948 C C . LYS A 1 251 ? -27.440 3.059 22.185 1.00 84.94 251 LYS A C 1
ATOM 1950 O O . LYS A 1 251 ? -28.595 2.645 22.142 1.00 84.94 251 LYS A O 1
ATOM 1955 N N . HIS A 1 252 ? -27.054 4.028 23.013 1.00 85.94 252 HIS A N 1
ATOM 1956 C CA . HIS A 1 252 ? -27.922 4.669 24.000 1.00 85.94 252 HIS A CA 1
ATOM 1957 C C . HIS A 1 252 ? -27.916 6.198 23.812 1.00 85.94 252 HIS A C 1
ATOM 1959 O O . HIS A 1 252 ? -27.205 6.916 24.528 1.00 85.94 252 HIS A O 1
ATOM 1965 N N . PRO A 1 253 ? -28.702 6.720 22.849 1.00 81.50 253 PRO A N 1
ATOM 1966 C CA . PRO A 1 253 ? -28.806 8.154 22.606 1.00 81.50 253 PRO A CA 1
ATOM 1967 C C . PRO A 1 253 ? -29.263 8.889 23.875 1.00 81.50 253 PRO A C 1
ATOM 1969 O O . PRO A 1 253 ? -30.235 8.491 24.510 1.00 81.50 253 PRO A O 1
ATOM 1972 N N . GLY A 1 254 ? -28.559 9.959 24.256 1.00 81.69 254 GLY A N 1
ATOM 1973 C CA . GLY A 1 254 ? -28.846 10.741 25.471 1.00 81.69 254 GLY A CA 1
ATOM 1974 C C . GLY A 1 254 ? -27.905 10.475 26.652 1.00 81.69 254 GLY A C 1
ATOM 1975 O O . GLY A 1 254 ? -27.939 11.203 27.643 1.00 81.69 254 GLY A O 1
ATOM 1976 N N . VAL A 1 255 ? -27.006 9.495 26.539 1.00 87.81 255 VAL A N 1
ATOM 1977 C CA . VAL A 1 255 ? -25.954 9.267 27.536 1.00 87.81 255 VAL A CA 1
ATOM 1978 C C . VAL A 1 255 ? -24.912 10.386 27.514 1.00 87.81 255 VAL A C 1
ATOM 1980 O O . VAL A 1 255 ? -24.357 10.721 26.465 1.00 87.81 255 VAL A O 1
ATOM 1983 N N . THR A 1 256 ? -24.578 10.914 28.696 1.00 87.81 256 THR A N 1
ATOM 1984 C CA . THR A 1 256 ? -23.470 11.869 28.865 1.00 87.81 256 THR A CA 1
ATOM 1985 C C . THR A 1 256 ? -22.167 11.143 29.204 1.00 87.81 256 THR A C 1
ATOM 1987 O O . THR A 1 256 ? -22.116 10.373 30.168 1.00 87.81 256 THR A O 1
ATOM 1990 N N . ILE A 1 257 ? -21.094 11.426 28.457 1.00 87.50 257 ILE A N 1
ATOM 1991 C CA . ILE A 1 257 ? -19.738 10.941 28.753 1.00 87.50 257 ILE A CA 1
ATOM 1992 C C . ILE A 1 257 ? -18.993 11.990 29.590 1.00 87.50 257 ILE A C 1
ATOM 1994 O O . ILE A 1 257 ? -18.882 13.147 29.194 1.00 87.50 257 ILE A O 1
ATOM 1998 N N . ILE A 1 258 ? -18.440 11.575 30.729 1.00 88.12 258 ILE A N 1
ATOM 1999 C CA . ILE A 1 258 ? -17.567 12.380 31.589 1.00 88.12 258 ILE A CA 1
ATOM 2000 C C . ILE A 1 258 ? -16.153 11.812 31.507 1.00 88.12 258 ILE A C 1
ATOM 2002 O O . ILE A 1 258 ? -15.894 10.694 31.959 1.00 88.12 258 ILE A O 1
ATOM 2006 N N . ASN A 1 259 ? -15.227 12.586 30.947 1.00 86.44 259 ASN A N 1
ATOM 2007 C CA . ASN A 1 259 ? -13.821 12.209 30.871 1.00 86.44 259 ASN A CA 1
ATOM 2008 C C . ASN A 1 259 ? -13.037 12.785 32.061 1.00 86.44 259 ASN A C 1
ATOM 2010 O O . ASN A 1 259 ? -12.585 13.925 32.036 1.00 86.44 259 ASN A 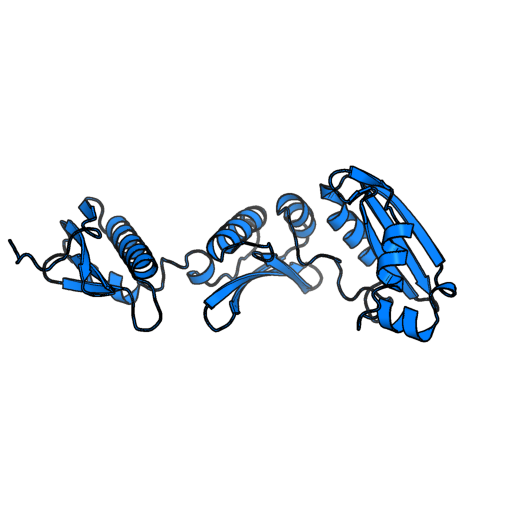O 1
ATOM 2014 N N . ASP A 1 260 ? -12.863 11.968 33.094 1.00 88.06 260 ASP A N 1
ATOM 2015 C CA . ASP A 1 260 ? -12.030 12.229 34.268 1.00 88.06 260 ASP A CA 1
ATOM 2016 C C . ASP A 1 260 ? -10.703 11.443 34.192 1.00 88.06 260 ASP A C 1
ATOM 2018 O O . ASP A 1 260 ? -10.090 11.150 35.217 1.00 88.06 260 ASP A O 1
ATOM 2022 N N . ALA A 1 261 ? -10.216 11.081 32.999 1.00 78.38 261 ALA A N 1
ATOM 2023 C CA . ALA A 1 261 ? -8.990 10.286 32.851 1.00 78.38 261 ALA A CA 1
ATOM 2024 C C . ALA A 1 261 ? -7.731 10.968 33.433 1.00 78.38 261 ALA A C 1
ATOM 2026 O O . ALA A 1 261 ? -6.702 10.324 33.626 1.00 78.38 261 ALA A O 1
ATOM 2027 N N . THR A 1 262 ? -7.784 12.261 33.745 1.00 75.50 262 THR A N 1
ATOM 2028 C CA . THR A 1 262 ? -6.703 12.984 34.432 1.00 75.50 262 THR A CA 1
ATOM 2029 C C . THR A 1 262 ? -6.811 12.936 35.958 1.00 75.50 262 THR A C 1
ATOM 2031 O O . THR A 1 262 ? -5.826 13.205 36.644 1.00 75.50 262 THR A O 1
ATOM 2034 N N . LYS A 1 263 ? -7.970 12.561 36.511 1.00 72.38 263 LYS A N 1
ATOM 2035 C CA . LYS A 1 263 ? -8.214 12.484 37.954 1.00 72.38 263 LYS A CA 1
ATOM 2036 C C . LYS A 1 263 ? -8.118 11.033 38.425 1.00 72.38 263 LYS A C 1
ATOM 2038 O O . LYS A 1 263 ? -8.690 10.120 37.831 1.00 72.38 263 LYS A O 1
ATOM 2043 N N . SER A 1 264 ? -7.382 10.816 39.513 1.00 62.56 264 SER A N 1
ATOM 2044 C CA . SER A 1 264 ? -7.349 9.522 40.199 1.00 62.56 264 SER A CA 1
ATOM 2045 C C . SER A 1 264 ? -8.745 9.174 40.720 1.00 62.56 264 SER A C 1
ATOM 2047 O O . SER A 1 264 ? -9.360 9.986 41.410 1.00 62.56 264 SER A O 1
ATOM 2049 N N . ALA A 1 265 ? -9.232 7.961 40.445 1.00 59.03 265 ALA A N 1
ATOM 2050 C CA . ALA A 1 265 ? -10.517 7.472 40.954 1.00 59.03 265 ALA A CA 1
ATOM 2051 C C . ALA A 1 265 ? -10.521 7.174 42.473 1.00 59.03 265 ALA A C 1
ATOM 2053 O O . ALA A 1 265 ? -11.486 6.616 42.982 1.00 59.03 265 ALA A O 1
ATOM 2054 N N . THR A 1 266 ? -9.463 7.527 43.213 1.00 58.25 266 THR A N 1
ATOM 2055 C CA . THR A 1 266 ? -9.329 7.256 44.658 1.00 58.25 266 THR A CA 1
ATOM 2056 C C . THR A 1 266 ? -10.194 8.146 45.565 1.00 58.25 266 THR A C 1
ATOM 2058 O O . THR A 1 266 ? -10.112 8.016 46.781 1.00 58.25 266 THR A O 1
ATOM 2061 N N . GLY A 1 267 ? -11.031 9.029 45.014 1.00 48.28 267 GLY A N 1
ATOM 2062 C CA . GLY A 1 267 ? -12.087 9.717 45.764 1.00 48.28 267 GLY A CA 1
ATOM 2063 C C . GLY A 1 267 ? -13.396 8.938 45.653 1.00 48.28 267 GLY A C 1
ATOM 2064 O O . GLY A 1 267 ? -13.849 8.704 44.534 1.00 48.28 267 GLY A O 1
ATOM 2065 N N . GLY A 1 268 ? -13.943 8.507 46.794 1.00 45.53 268 GLY A N 1
ATOM 2066 C CA . GLY A 1 268 ? -15.091 7.602 46.914 1.00 45.53 268 GLY A CA 1
ATOM 2067 C C . GLY A 1 268 ? -16.333 7.985 46.102 1.00 45.53 268 GLY A C 1
ATOM 2068 O O . GLY A 1 268 ? -16.484 9.126 45.663 1.00 45.53 268 GLY A O 1
ATOM 2069 N N . CYS A 1 269 ? -17.209 6.991 45.901 1.00 34.22 269 CYS A N 1
ATOM 2070 C CA . CYS A 1 269 ? -18.543 7.186 45.332 1.00 34.22 269 CYS A CA 1
ATOM 2071 C C . CYS A 1 269 ? -19.238 8.396 45.979 1.00 34.22 269 CYS A C 1
ATOM 2073 O O . CYS A 1 269 ? -19.271 8.453 47.211 1.00 34.22 269 CYS A O 1
ATOM 2075 N N . PRO A 1 270 ? -19.803 9.333 45.200 1.00 42.19 270 PRO A N 1
ATOM 2076 C CA . PRO A 1 270 ? -21.020 10.003 45.632 1.00 42.19 270 PRO A CA 1
ATOM 2077 C C . PRO A 1 270 ? -22.193 9.016 45.651 1.00 42.19 270 PRO A C 1
ATOM 2079 O O . PRO A 1 270 ? -22.205 8.097 44.795 1.00 42.19 270 PRO A O 1
#

Organism: NCBI:txid1070528

Foldseek 3Di:
DWFWKWKDAPQAIDIDIDRQWDDDPNDIDGQYQVNVLVVCLVDQDPFLSSVRCVVPNSVRIDMGTPGPPDPPLCRQVVSLVCCVVVVQDPPRHRDVDSGDDLPDPDLPVVLVNQQVFFQEWEKDFDDDVNHGAKIWIWTQGNVRDTDIRIFRPDDVGDLVRRLVSVVVNCVSNVVHYYHYDVCSNPVLQPVCPVVLVVCVVPDFAEWEWADDPQWIWIDGPPDIDTFDDPPDGRVRRSVSNVSNVVSNCVVPPNYYYHYHHVDHPPPDDD

pLDDT: mean 84.98, std 12.27, range [34.22, 98.31]

InterPro domains:
  IPR035901 GIY-YIG endonuclease superfamily [G3DSA:3.40.1440.10] (2-99)

Secondary structure (DSSP, 8-state):
-EEEEEEEETTEEEEEEEESEEEETTEEEE-HHHHHHHHHHHT--SSHHHHHHHHH-GGG-EEEEEEEEE-GGGHHHHHHHHHHHTT-BTTTSSBSSS-S-S--S-SHHHHHHHGGGEEEEEEEEEEETTEEEEEEEEEEETTS-EEEEEE--STT--HHHHHHHHHHHHHTTTTS-EE--HHHH-HHHHSSHHHHGGGTT----EEEEEEETTEEEEEETTEEEEE--TT--HHHHHHHHHHHHHHHHHHSTTPEEEEEEEEETTS---

Radius of gyration: 25.71 Å; chains: 1; bounding box: 58×37×72 Å

Sequence (270 aa):
MGSIYKLTCAGRSYVGQTRDTKMKGGRPYAYGIMGRWNDHVSCVSGTPLGLAIQEHGPDAFTVETLEAGVPEEHLDEREAHWIAELNTLVPHGYNKMRHGRCRHRDTSSLSAFYAPRTTGVRLRQIKRHGVPHLIYAYLTQENGDEVRVCFGQGDGSTYTSAVSAATQFLAEFASVPIDADPRILNPDATEYDTKLARFDGVYVARIRVAKFNTLAAVYVGDARICFGGKHSTYEQAVIKALAFAHALQQKHPGVTIINDATKSATGGCP